Protein AF-A0AAW1J882-F1 (afdb_monomer)

Solvent-accessible surface area (backbone atoms only — not comparable to full-atom values): 16150 Å² total; per-residue (Å²): 136,62,84,84,49,51,72,59,55,59,70,69,48,82,72,59,65,70,58,54,51,52,49,53,54,51,39,51,52,48,42,58,49,87,68,60,81,93,43,44,69,58,26,52,52,34,43,53,52,51,46,42,48,52,69,75,38,92,62,12,68,62,56,42,67,32,62,69,54,53,51,51,52,53,57,42,47,52,53,47,51,51,53,52,51,56,49,52,56,56,68,70,39,97,61,91,59,93,69,55,69,67,58,55,51,55,51,48,41,52,50,36,53,50,48,40,52,49,51,54,54,24,53,58,46,74,50,43,58,61,56,46,53,53,47,69,69,47,47,66,61,51,52,50,58,62,67,74,49,86,54,60,83,80,42,44,65,45,53,50,39,50,48,56,36,47,27,61,45,43,32,34,44,26,74,53,78,34,86,66,59,67,70,57,52,50,49,50,51,70,54,48,53,60,50,50,43,64,44,47,68,62,59,65,69,71,58,87,51,67,69,62,47,50,53,52,50,52,50,50,53,49,33,37,54,14,50,35,40,41,49,64,69,47,60,70,69,59,45,51,53,53,48,54,52,53,71,70,43,96,67,85,71,49,70,76,53,62,67,39,50,52,54,47,52,51,53,53,53,51,50,50,53,56,52,57,67,68,70,70,83,81,91,84,131

Secondary structure (DSSP, 8-state):
--TTTHHHHGGGSPPPHHHHHHHHHHHHHHHTS---GGGHHHHHHHHHHHHHHHHTSTTHHHHHT-HHHHHHHHHHHHHHHHHHHHHHHHHHS----SS-HHHHHHHHHHHHHHHHHHHHHHHHTT-HHHHHHHHHHHHHHHHHHHHS---HHHHHHHHHHHHHHHHHHHHHHHTTSS---HHHHHHHHHHHHHHHHHHHHHHHTS---HHHHHHHHHHHHHHHHHHHHHHHTS-HHHHHHHHHHHHHSS-TTSS--HHHHHHHHHHHHHHHHHHHHHSTTSS--

Structure (mmCIF, N/CA/C/O backbone):
data_AF-A0AAW1J882-F1
#
_entry.id   AF-A0AAW1J882-F1
#
loop_
_atom_site.group_PDB
_atom_site.id
_atom_site.type_symbol
_atom_site.label_atom_id
_atom_site.label_alt_id
_atom_site.label_comp_id
_atom_site.label_asym_id
_atom_site.label_entity_id
_atom_site.label_seq_id
_atom_site.pdbx_PDB_ins_code
_atom_site.Cartn_x
_atom_site.Cartn_y
_atom_site.Cartn_z
_atom_site.occupancy
_atom_site.B_iso_or_equiv
_atom_site.auth_seq_id
_atom_site.auth_comp_id
_atom_site.auth_asym_id
_atom_site.auth_atom_id
_atom_site.pdbx_PDB_model_num
ATOM 1 N N . MET A 1 1 ? -9.636 -20.387 54.222 1.00 58.12 1 MET A N 1
ATOM 2 C CA . MET A 1 1 ? -9.549 -18.939 53.926 1.00 58.12 1 MET A CA 1
ATOM 3 C C . MET A 1 1 ? -10.952 -18.353 53.962 1.00 58.12 1 MET A C 1
ATOM 5 O O . MET A 1 1 ? -11.883 -19.066 53.613 1.00 58.12 1 MET A O 1
ATOM 9 N N . GLY A 1 2 ? -11.121 -17.135 54.484 1.00 71.50 2 GLY A N 1
ATOM 10 C CA . GLY A 1 2 ? -12.441 -16.539 54.731 1.00 71.50 2 GLY A CA 1
ATOM 11 C C . GLY A 1 2 ? -13.101 -15.925 53.482 1.00 71.50 2 GLY A C 1
ATOM 12 O O . GLY A 1 2 ? -12.419 -15.682 52.486 1.00 71.50 2 GLY A O 1
ATOM 13 N N . PRO A 1 3 ? -14.411 -15.621 53.540 1.00 68.88 3 PRO A N 1
ATOM 14 C CA . PRO A 1 3 ? -15.197 -15.094 52.415 1.00 68.88 3 PRO A CA 1
ATOM 15 C C . PRO A 1 3 ? -14.714 -13.736 51.873 1.00 68.88 3 PRO A C 1
ATOM 17 O O . PRO A 1 3 ? -15.044 -13.381 50.746 1.00 68.88 3 PRO A O 1
ATOM 20 N N . SER A 1 4 ? -13.882 -13.003 52.621 1.00 68.69 4 SER A N 1
ATOM 21 C CA . SER A 1 4 ? -13.242 -11.753 52.187 1.00 68.69 4 SER A CA 1
ATOM 22 C C . SER A 1 4 ? -12.136 -11.936 51.137 1.00 68.69 4 SER A C 1
ATOM 24 O O . SER A 1 4 ? -11.751 -10.967 50.491 1.00 68.69 4 SER A O 1
ATOM 26 N N . VAL A 1 5 ? -11.630 -13.161 50.942 1.00 69.31 5 VAL A N 1
ATOM 27 C CA . VAL A 1 5 ? -10.525 -13.467 50.010 1.00 69.31 5 VAL A CA 1
ATOM 28 C C . VAL A 1 5 ? -11.046 -13.972 48.653 1.00 69.31 5 VAL A C 1
ATOM 30 O O . VAL A 1 5 ? -10.364 -13.858 47.637 1.00 69.31 5 VAL A O 1
ATOM 33 N N . ASN A 1 6 ? -12.293 -14.449 48.594 1.00 67.12 6 ASN A N 1
ATOM 34 C CA . ASN A 1 6 ? -12.938 -14.935 47.365 1.00 67.12 6 ASN A CA 1
ATOM 35 C C . ASN A 1 6 ? -13.029 -13.900 46.220 1.00 67.12 6 ASN A C 1
ATOM 37 O O . ASN A 1 6 ? -12.825 -14.290 45.068 1.00 67.12 6 ASN A O 1
ATOM 41 N N . PRO A 1 7 ? -13.266 -12.594 46.464 1.00 71.06 7 PRO A N 1
ATOM 42 C CA . PRO A 1 7 ? -13.241 -11.578 45.406 1.00 71.06 7 PRO A CA 1
ATOM 43 C C . PRO A 1 7 ? -11.846 -11.365 44.804 1.00 71.06 7 PRO A C 1
ATOM 45 O O . PRO A 1 7 ? -11.718 -10.913 43.674 1.00 71.06 7 PRO A O 1
ATOM 48 N N . ILE A 1 8 ? -10.791 -11.668 45.564 1.00 72.44 8 ILE A N 1
ATOM 49 C CA . ILE A 1 8 ? -9.399 -11.533 45.121 1.00 72.44 8 ILE A CA 1
ATOM 50 C C . ILE A 1 8 ? -8.981 -12.800 44.366 1.00 72.44 8 ILE A C 1
ATOM 52 O O . ILE A 1 8 ? -8.388 -12.709 43.299 1.00 72.44 8 ILE A O 1
ATOM 56 N N . LEU A 1 9 ? -9.370 -13.979 44.861 1.00 66.88 9 LEU A N 1
ATOM 57 C CA . LEU A 1 9 ? -9.117 -15.261 44.191 1.00 66.88 9 LEU A CA 1
ATOM 58 C C . LEU A 1 9 ? -9.890 -15.404 42.873 1.00 66.88 9 LEU A C 1
ATOM 60 O O . LEU A 1 9 ? -9.374 -15.990 41.929 1.00 66.88 9 LEU A O 1
ATOM 64 N N . SER A 1 10 ? -11.090 -14.828 42.770 1.00 67.31 10 SER A N 1
ATOM 65 C CA . SER A 1 10 ? -11.846 -14.786 41.506 1.00 67.31 10 SER A CA 1
ATOM 66 C C . SER A 1 10 ? -11.195 -13.898 40.441 1.00 67.31 10 SER A C 1
ATOM 68 O O . SER A 1 10 ? -11.362 -14.174 39.260 1.00 67.31 10 SER A O 1
ATOM 70 N N . ARG A 1 11 ? -10.389 -12.895 40.825 1.00 68.88 11 ARG A N 1
ATOM 71 C CA . ARG A 1 11 ? -9.563 -12.109 39.882 1.00 68.88 11 ARG A CA 1
ATOM 72 C C . ARG A 1 11 ? -8.341 -12.871 39.370 1.00 68.88 11 ARG A C 1
ATOM 74 O O . ARG A 1 11 ? -7.754 -12.463 38.378 1.00 68.88 11 ARG A O 1
ATOM 81 N N . LEU A 1 12 ? -7.951 -13.940 40.064 1.00 66.81 12 LEU A N 1
ATOM 82 C CA . LEU A 1 12 ? -6.854 -14.827 39.678 1.00 66.81 12 LEU A CA 1
ATOM 83 C C . LEU A 1 12 ? -7.343 -16.036 38.871 1.00 66.81 12 LEU A C 1
ATOM 85 O O . LEU A 1 12 ? -6.520 -16.838 38.430 1.00 66.81 12 LEU A O 1
ATOM 89 N N . GLN A 1 13 ? -8.660 -16.201 38.687 1.00 67.44 13 GLN A N 1
ATOM 90 C CA . GLN A 1 13 ? -9.155 -17.224 37.777 1.00 67.44 13 GLN A CA 1
ATOM 91 C C . GLN A 1 13 ? -8.814 -16.840 36.334 1.00 67.44 13 GLN A C 1
ATOM 93 O O . GLN A 1 13 ? -8.949 -15.668 35.972 1.00 67.44 13 GLN A O 1
ATOM 98 N N . PRO A 1 14 ? -8.383 -17.810 35.508 1.00 67.00 14 PRO A N 1
ATOM 99 C CA . PRO A 1 14 ? -8.132 -17.554 34.103 1.00 67.00 14 PRO A CA 1
ATOM 100 C C . PRO A 1 14 ? -9.409 -17.009 33.465 1.00 67.00 14 PRO A C 1
ATOM 102 O O . PRO A 1 14 ? -10.488 -17.590 33.601 1.00 67.00 14 PRO A O 1
ATOM 105 N N . VAL A 1 15 ? -9.279 -15.851 32.819 1.00 74.69 15 VAL A N 1
ATOM 106 C CA . VAL A 1 15 ? -10.388 -15.203 32.122 1.00 74.69 15 VAL A CA 1
ATOM 107 C C . VAL A 1 15 ? -10.877 -16.143 31.024 1.00 74.69 15 VAL A C 1
ATOM 109 O O . VAL A 1 15 ? -10.076 -16.760 30.323 1.00 74.69 15 VAL A O 1
ATOM 112 N N . ASP A 1 16 ? -12.198 -16.257 30.889 1.00 83.69 16 ASP A N 1
ATOM 113 C CA . ASP A 1 16 ? -12.833 -17.067 29.852 1.00 83.69 16 ASP A CA 1
ATOM 114 C C . ASP A 1 16 ? -12.262 -16.721 28.456 1.00 83.69 16 ASP A C 1
ATOM 116 O O . ASP A 1 16 ? -12.405 -15.572 28.012 1.00 83.69 16 ASP A O 1
ATOM 120 N N . PRO A 1 17 ? -11.652 -17.684 27.736 1.00 81.94 17 PRO A N 1
ATOM 121 C CA . PRO A 1 17 ? -11.021 -17.429 26.441 1.00 81.94 17 PRO A CA 1
ATOM 122 C C . PRO A 1 17 ? -11.975 -16.833 25.401 1.00 81.94 17 PRO A C 1
ATOM 124 O O . PRO A 1 17 ? -11.572 -16.000 24.588 1.00 81.94 17 PRO A O 1
ATOM 127 N N . ALA A 1 18 ? -13.261 -17.204 25.434 1.00 85.62 18 ALA A N 1
ATOM 128 C CA . ALA A 1 18 ? -14.254 -16.649 24.515 1.00 85.62 18 ALA A CA 1
ATOM 129 C C . ALA A 1 18 ? -14.511 -15.156 24.780 1.00 85.62 18 ALA A C 1
ATOM 131 O O . ALA A 1 18 ? -14.708 -14.371 23.848 1.00 85.62 18 ALA A O 1
ATOM 132 N N . THR A 1 19 ? -14.476 -14.749 26.047 1.00 86.50 19 THR A N 1
ATOM 133 C CA . THR A 1 19 ? -14.581 -13.348 26.453 1.00 86.50 19 THR A CA 1
ATOM 134 C C . THR A 1 19 ? -13.359 -12.543 26.020 1.00 86.50 19 THR A C 1
ATOM 136 O O . THR A 1 19 ? -13.544 -11.466 25.452 1.00 86.50 19 THR A O 1
ATOM 139 N N . ILE A 1 20 ? -12.142 -13.072 26.194 1.00 86.44 20 ILE A N 1
ATOM 140 C CA . ILE A 1 20 ? -10.906 -12.434 25.701 1.00 86.44 20 ILE A CA 1
ATOM 141 C C . ILE A 1 20 ? -10.991 -12.221 24.187 1.00 86.44 20 ILE A C 1
ATOM 143 O O . ILE A 1 20 ? -10.793 -11.110 23.698 1.00 86.44 20 ILE A O 1
ATOM 147 N N . PHE A 1 21 ? -11.376 -13.261 23.444 1.00 87.81 21 PHE A N 1
ATOM 148 C CA . PHE A 1 21 ? -11.484 -13.185 21.990 1.00 87.81 21 PHE A CA 1
ATOM 149 C C . PHE A 1 21 ? -12.515 -12.141 21.531 1.00 87.81 21 PHE A C 1
ATOM 151 O O . PHE A 1 21 ? -12.271 -11.373 20.604 1.00 87.81 21 PHE A O 1
ATOM 158 N N . ARG A 1 22 ? -13.663 -12.041 22.212 1.00 90.19 22 ARG A N 1
ATOM 159 C CA . ARG A 1 22 ? -14.677 -11.014 21.918 1.00 90.19 22 ARG A CA 1
ATOM 160 C C . ARG A 1 22 ? -14.178 -9.593 22.192 1.00 90.19 22 ARG A C 1
ATOM 162 O O . ARG A 1 22 ? -14.532 -8.681 21.444 1.00 90.19 22 ARG A O 1
ATOM 169 N N . ILE A 1 23 ? -13.388 -9.395 23.247 1.00 91.31 23 ILE A N 1
ATOM 170 C CA . ILE A 1 23 ? -12.746 -8.104 23.535 1.00 91.31 23 ILE A CA 1
ATOM 171 C C . ILE A 1 23 ? -11.767 -7.754 22.413 1.00 91.31 23 ILE A C 1
ATOM 173 O O . ILE A 1 23 ? -11.843 -6.650 21.882 1.00 91.31 23 ILE A O 1
ATOM 177 N N . PHE A 1 24 ? -10.935 -8.707 21.987 1.00 91.81 24 PHE A N 1
ATOM 178 C CA . PHE A 1 24 ? -9.999 -8.523 20.877 1.00 91.81 24 PHE A CA 1
ATOM 179 C C . PHE A 1 24 ? -10.703 -8.101 19.576 1.00 91.81 24 PHE A C 1
ATOM 181 O O . PHE A 1 24 ? -10.348 -7.085 18.983 1.00 91.81 24 PHE A O 1
ATOM 188 N N . LEU A 1 25 ? -11.773 -8.800 19.171 1.00 93.12 25 LEU A N 1
ATOM 189 C CA . LEU A 1 25 ? -12.559 -8.407 17.990 1.00 93.12 25 LEU A CA 1
ATOM 190 C C . LEU A 1 25 ? -13.202 -7.019 18.144 1.00 93.12 25 LEU A C 1
ATOM 192 O O . LEU A 1 25 ? -13.332 -6.274 17.176 1.00 93.12 25 LEU A O 1
ATOM 196 N N . SER A 1 26 ? -13.604 -6.651 19.361 1.00 93.50 26 SER A N 1
ATOM 197 C CA . SER A 1 26 ? -14.182 -5.328 19.624 1.00 93.50 26 SER A CA 1
ATOM 198 C C . SER A 1 26 ? -13.129 -4.222 19.520 1.00 93.50 26 SER A C 1
ATOM 200 O O . SER A 1 26 ? -13.424 -3.155 18.986 1.00 93.50 26 SER A O 1
ATOM 202 N N . ALA A 1 27 ? -11.901 -4.488 19.976 1.00 94.62 27 ALA A N 1
ATOM 203 C CA . ALA A 1 27 ? -10.765 -3.592 19.792 1.00 94.62 27 ALA A CA 1
ATOM 204 C C . ALA A 1 27 ? -10.432 -3.421 18.303 1.00 94.62 27 ALA A C 1
ATOM 206 O O . ALA A 1 27 ? -10.260 -2.287 17.866 1.00 94.62 27 ALA A O 1
ATOM 207 N N . LEU A 1 28 ? -10.437 -4.504 17.511 1.00 94.00 28 LEU A N 1
ATOM 208 C CA . LEU A 1 28 ? -10.235 -4.442 16.054 1.00 94.00 28 LEU A CA 1
ATOM 209 C C . LEU A 1 28 ? -11.258 -3.531 15.373 1.00 94.00 28 LEU A C 1
ATOM 211 O O . LEU A 1 28 ? -10.891 -2.630 14.620 1.00 94.00 28 LEU A O 1
ATOM 215 N N . ARG A 1 29 ? -12.544 -3.715 15.689 1.00 94.44 29 ARG A N 1
ATOM 216 C CA . ARG A 1 29 ? -13.618 -2.863 15.160 1.00 94.44 29 ARG A CA 1
ATOM 217 C C . ARG A 1 29 ? -13.415 -1.400 15.527 1.00 94.44 29 ARG A C 1
ATOM 219 O O . ARG A 1 29 ? -13.608 -0.537 14.680 1.00 94.44 29 ARG A O 1
ATOM 226 N N . LEU A 1 30 ? -13.025 -1.113 16.770 1.00 94.31 30 LEU A N 1
ATOM 227 C CA . LEU A 1 30 ? -12.764 0.257 17.205 1.00 94.31 30 LEU A CA 1
ATOM 228 C C . LEU A 1 30 ? -11.566 0.861 16.458 1.00 94.31 30 LEU A C 1
ATOM 230 O O . LEU A 1 30 ? -11.694 1.953 15.905 1.00 94.31 30 LEU A O 1
ATOM 234 N N . ALA A 1 31 ? -10.450 0.135 16.395 1.00 94.81 31 ALA A N 1
ATOM 235 C CA . ALA A 1 31 ? -9.210 0.537 15.734 1.00 94.81 31 ALA A CA 1
ATOM 236 C C . ALA A 1 31 ? -9.390 0.838 14.237 1.00 94.81 31 ALA A C 1
ATOM 238 O O . ALA A 1 31 ? -8.697 1.692 13.693 1.00 94.81 31 ALA A O 1
ATOM 239 N N . MET A 1 32 ? -10.347 0.179 13.580 1.00 91.88 32 MET A N 1
ATOM 240 C CA . MET A 1 32 ? -10.656 0.365 12.156 1.00 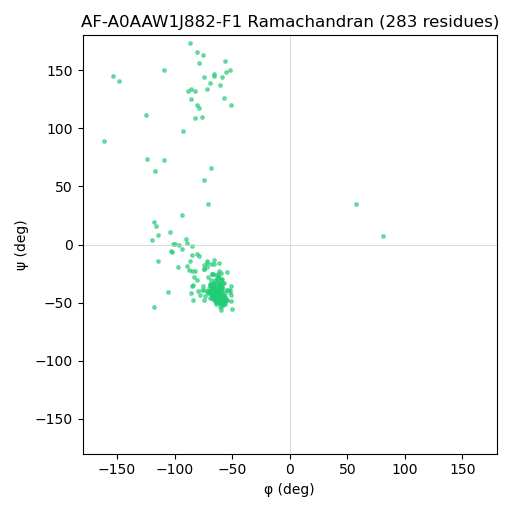91.88 32 MET A CA 1
ATOM 241 C C . MET A 1 32 ? -11.884 1.247 11.898 1.00 91.88 32 MET A C 1
ATOM 243 O O . MET A 1 32 ? -12.273 1.452 10.749 1.00 91.88 32 MET A O 1
ATOM 247 N N . SER A 1 33 ? -12.522 1.759 12.952 1.00 90.44 33 SER A N 1
ATOM 248 C CA . SER A 1 33 ? -13.678 2.648 12.831 1.00 90.44 33 SER A CA 1
ATOM 249 C C . SER A 1 33 ? -13.268 4.116 12.669 1.00 90.44 33 SER A C 1
ATOM 251 O O . SER A 1 33 ? -12.105 4.495 12.823 1.00 90.44 33 SER A O 1
ATOM 253 N N . SER A 1 34 ? -14.252 4.979 12.414 1.00 87.44 34 SER A N 1
ATOM 254 C CA . SER A 1 34 ? -14.105 6.440 12.443 1.00 87.44 34 SER A CA 1
ATOM 255 C C . SER A 1 34 ? -14.849 7.008 13.662 1.00 87.44 34 SER A C 1
ATOM 257 O O . SER A 1 34 ? -15.946 7.552 13.510 1.00 87.44 34 SER A O 1
ATOM 259 N N . PRO A 1 35 ? -14.329 6.828 14.892 1.00 87.94 35 PRO A N 1
ATOM 260 C CA . PRO A 1 35 ? -15.047 7.209 16.095 1.00 87.94 35 PRO A CA 1
ATOM 261 C C . PRO A 1 35 ? -15.040 8.738 16.302 1.00 87.94 35 PRO A C 1
ATOM 263 O O . PRO A 1 35 ? -14.220 9.452 15.713 1.00 87.94 35 PRO A O 1
ATOM 266 N N . PRO A 1 36 ? -15.932 9.270 17.161 1.00 86.19 36 PRO A N 1
ATOM 267 C CA . PRO A 1 36 ? -15.943 10.685 17.522 1.00 86.19 36 PRO A CA 1
ATOM 268 C C . PRO A 1 36 ? -14.594 11.165 18.085 1.00 86.19 36 PRO A C 1
ATOM 270 O O . PRO A 1 36 ? -13.847 10.359 18.646 1.00 86.19 36 PRO A O 1
ATOM 273 N N . PRO A 1 37 ? -14.300 12.481 18.039 1.00 85.25 37 PRO A N 1
ATOM 274 C CA . PRO A 1 37 ? -13.038 13.038 18.530 1.00 85.25 37 PRO A CA 1
ATOM 275 C C . PRO A 1 37 ? -12.659 12.614 19.955 1.00 85.25 37 PRO A C 1
ATOM 277 O O . PRO A 1 37 ? -11.491 12.363 20.222 1.00 85.25 37 PRO A O 1
ATOM 280 N N . SER A 1 38 ? -13.647 12.455 20.842 1.00 89.88 38 SER A N 1
ATOM 281 C CA . SER A 1 38 ? -13.450 12.038 22.237 1.00 89.88 38 SER A CA 1
ATOM 282 C C . SER A 1 38 ? -12.919 10.612 22.413 1.00 89.88 38 SER A C 1
ATOM 284 O O . SER A 1 38 ? -12.539 10.246 23.518 1.00 89.88 38 SER A O 1
ATOM 286 N N . LEU A 1 39 ? -12.944 9.789 21.362 1.00 91.38 39 LEU A N 1
ATOM 287 C CA . LEU A 1 39 ? -12.487 8.398 21.377 1.00 91.38 39 LEU A CA 1
ATOM 288 C C . LEU A 1 39 ? -11.259 8.173 20.481 1.00 91.38 39 LEU A C 1
ATOM 290 O O . LEU A 1 39 ? -10.867 7.025 20.283 1.00 91.38 39 LEU A O 1
ATOM 294 N N . ARG A 1 40 ? -10.647 9.233 19.934 1.00 89.56 40 ARG A N 1
ATOM 295 C CA . ARG A 1 40 ? -9.459 9.103 19.073 1.00 89.56 40 ARG A CA 1
ATOM 296 C C . ARG A 1 40 ? -8.282 8.491 19.819 1.00 89.56 40 ARG A C 1
ATOM 298 O O . ARG A 1 40 ? -7.711 7.537 19.317 1.00 89.56 40 ARG A O 1
ATOM 305 N N . ASP A 1 41 ? -8.006 8.949 21.036 1.00 93.00 41 ASP A N 1
ATOM 306 C CA . ASP A 1 41 ? -6.904 8.407 21.842 1.00 93.00 41 ASP A CA 1
ATOM 307 C C . ASP A 1 41 ? -7.103 6.914 22.129 1.00 93.00 41 ASP A C 1
ATOM 309 O O . ASP A 1 41 ? -6.164 6.124 22.077 1.00 93.00 41 ASP A O 1
ATOM 313 N N . LEU A 1 42 ? -8.357 6.502 22.355 1.00 94.06 42 LEU A N 1
ATOM 314 C CA . LEU A 1 42 ? -8.700 5.096 22.549 1.00 94.06 42 LEU A CA 1
ATOM 315 C C . LEU A 1 42 ? -8.509 4.279 21.264 1.00 94.06 42 LEU A C 1
ATOM 317 O O . LEU A 1 42 ? -8.052 3.142 21.334 1.00 94.06 42 LEU A O 1
ATOM 321 N N . LYS A 1 43 ? -8.841 4.844 20.096 1.00 94.81 43 LYS A N 1
ATOM 322 C CA . LYS A 1 43 ? -8.578 4.217 18.794 1.00 94.81 43 LYS A CA 1
ATOM 323 C C . LYS A 1 43 ? -7.081 4.040 18.568 1.00 94.81 43 LYS A C 1
ATOM 325 O O . LYS A 1 43 ? -6.676 2.938 18.220 1.00 94.81 43 LYS A O 1
ATOM 330 N N . THR A 1 44 ? -6.286 5.086 18.784 1.00 93.88 44 THR A N 1
ATOM 331 C CA . THR A 1 44 ? -4.828 5.039 18.620 1.00 93.88 44 THR A CA 1
ATOM 332 C C . THR A 1 44 ? -4.216 3.999 19.554 1.00 93.88 44 THR A C 1
ATOM 334 O O . THR A 1 44 ? -3.499 3.118 19.098 1.00 93.88 44 THR A O 1
ATOM 337 N N . SER A 1 45 ? -4.604 3.998 20.833 1.00 95.12 45 SER A N 1
ATOM 338 C CA . SER A 1 45 ? -4.143 2.985 21.790 1.00 95.12 45 SER A CA 1
ATOM 339 C C . SER A 1 45 ? -4.565 1.565 21.390 1.00 95.12 45 SER A C 1
ATOM 341 O O . SER A 1 45 ? -3.788 0.623 21.533 1.00 95.12 45 SER A O 1
ATOM 343 N N . ALA A 1 46 ? -5.774 1.391 20.841 1.00 95.50 46 ALA A N 1
ATOM 344 C CA . ALA A 1 46 ? -6.201 0.103 20.306 1.00 95.50 46 ALA A CA 1
ATOM 345 C C . ALA A 1 46 ? -5.368 -0.314 19.082 1.00 95.50 46 ALA A C 1
ATOM 347 O O . ALA A 1 46 ? -4.991 -1.478 18.992 1.00 95.50 46 ALA A O 1
ATOM 348 N N . GLN A 1 47 ? -5.063 0.611 18.166 1.00 96.25 47 GLN A N 1
ATOM 349 C CA . GLN A 1 47 ? -4.216 0.365 16.995 1.00 96.25 47 GLN A CA 1
ATOM 350 C C . GLN A 1 47 ? -2.802 -0.071 17.400 1.00 96.25 47 GLN A C 1
ATOM 352 O O . GLN A 1 47 ? -2.324 -1.081 16.889 1.00 96.25 47 GLN A O 1
ATOM 357 N N . GLU A 1 48 ? -2.177 0.631 18.346 1.00 94.88 48 GLU A N 1
ATOM 358 C CA . GLU A 1 48 ? -0.846 0.307 18.880 1.00 94.88 48 GLU A CA 1
ATOM 359 C C . GLU A 1 48 ? -0.832 -1.062 19.571 1.00 94.88 48 GLU A C 1
ATOM 361 O O . GLU A 1 48 ? 0.034 -1.896 19.306 1.00 94.88 48 GLU A O 1
ATOM 366 N N . GLN A 1 49 ? -1.826 -1.334 20.424 1.00 94.38 49 GLN A N 1
ATOM 367 C CA . GLN A 1 49 ? -1.901 -2.602 21.146 1.00 94.38 49 GLN A CA 1
ATOM 368 C C . GLN A 1 49 ? -2.136 -3.786 20.202 1.00 94.38 49 GLN A C 1
ATOM 370 O O . GLN A 1 49 ? -1.549 -4.851 20.382 1.00 94.38 49 GLN A O 1
ATOM 375 N N . LEU A 1 50 ? -3.008 -3.621 19.206 1.00 94.56 50 LEU A N 1
ATOM 376 C CA . LEU A 1 50 ? -3.277 -4.654 18.208 1.00 94.56 50 LEU A CA 1
ATOM 377 C C . LEU A 1 50 ? -2.087 -4.877 17.282 1.00 94.56 50 LEU A C 1
ATOM 379 O O . LEU A 1 50 ? -1.861 -6.015 16.882 1.00 94.56 50 LEU A O 1
ATOM 383 N N . GLU A 1 51 ? -1.344 -3.818 16.951 1.00 93.25 51 GLU A N 1
ATOM 384 C CA . GLU A 1 51 ? -0.093 -3.943 16.212 1.00 93.25 51 GLU A CA 1
ATOM 385 C C . GLU A 1 51 ? 0.880 -4.814 17.000 1.00 93.25 51 GLU A C 1
ATOM 387 O O . GLU A 1 51 ? 1.214 -5.887 16.511 1.00 93.25 51 GLU A O 1
ATOM 392 N N . TYR A 1 52 ? 1.185 -4.461 18.254 1.00 92.44 52 TYR A N 1
ATOM 393 C CA . TYR A 1 52 ? 2.051 -5.263 19.125 1.00 92.44 52 TYR A CA 1
ATOM 394 C C . TYR A 1 52 ? 1.622 -6.739 19.194 1.00 92.44 52 TYR A C 1
ATOM 396 O O . TYR A 1 52 ? 2.432 -7.638 18.972 1.00 92.44 52 TYR A O 1
ATOM 404 N N . MET A 1 53 ? 0.330 -7.000 19.428 1.00 91.19 53 MET A N 1
ATOM 405 C CA . MET A 1 53 ? -0.213 -8.364 19.514 1.00 91.19 53 MET A CA 1
ATOM 406 C C . MET A 1 53 ? -0.073 -9.172 18.215 1.00 91.19 53 MET A C 1
ATOM 408 O O . MET A 1 53 ? -0.091 -10.399 18.249 1.00 91.19 53 MET A O 1
ATOM 412 N N . LEU A 1 54 ? 0.012 -8.508 17.062 1.00 88.75 54 LEU A N 1
ATOM 413 C CA . LEU A 1 54 ? 0.114 -9.145 15.748 1.00 88.75 54 LEU A CA 1
ATOM 414 C C . LEU A 1 54 ? 1.538 -9.107 15.173 1.00 88.75 54 LEU A C 1
ATOM 416 O O . LEU A 1 54 ? 1.777 -9.708 14.120 1.00 88.75 54 LEU A O 1
ATOM 420 N N . THR A 1 55 ? 2.475 -8.422 15.834 1.00 85.69 55 THR A N 1
ATOM 421 C CA . THR A 1 55 ? 3.868 -8.286 15.390 1.00 85.69 55 THR A CA 1
ATOM 422 C C . THR A 1 55 ? 4.876 -8.883 16.355 1.00 85.69 55 THR A C 1
ATOM 424 O O . THR A 1 55 ? 5.694 -9.691 15.916 1.00 85.69 55 THR A O 1
ATOM 427 N N . ASP A 1 56 ? 4.828 -8.480 17.621 1.00 86.00 56 ASP A N 1
ATOM 428 C CA . ASP A 1 56 ? 5.923 -8.656 18.581 1.00 86.00 56 ASP A CA 1
ATOM 429 C C . ASP A 1 56 ? 5.570 -9.601 19.735 1.00 86.00 56 ASP A C 1
ATOM 431 O O . ASP A 1 56 ? 6.461 -10.039 20.460 1.00 86.00 56 ASP A O 1
ATOM 435 N N . ASP A 1 57 ? 4.286 -9.907 19.916 1.00 89.81 57 ASP A N 1
ATOM 436 C CA . ASP A 1 57 ? 3.810 -10.849 20.926 1.00 89.81 57 ASP A CA 1
ATOM 437 C C . ASP A 1 57 ? 4.107 -12.311 20.540 1.00 89.81 57 ASP A C 1
ATOM 439 O O . ASP A 1 57 ? 4.020 -12.697 19.370 1.00 89.81 57 ASP A O 1
ATOM 443 N N . ASP A 1 58 ? 4.423 -13.144 21.536 1.00 85.38 58 ASP A N 1
ATOM 444 C CA . ASP A 1 58 ? 4.770 -14.558 21.335 1.00 85.38 58 ASP A CA 1
ATOM 445 C C . ASP A 1 58 ? 3.616 -15.363 20.699 1.00 85.38 58 ASP A C 1
ATOM 447 O O . ASP A 1 58 ? 3.857 -16.324 19.960 1.00 85.38 58 ASP A O 1
ATOM 451 N N . ASP A 1 59 ? 2.362 -14.952 20.929 1.00 85.75 59 ASP A N 1
ATOM 452 C CA . ASP A 1 59 ? 1.169 -15.596 20.377 1.00 85.75 59 ASP A CA 1
ATOM 453 C C . ASP A 1 59 ? 0.757 -15.037 18.996 1.00 85.75 59 ASP A C 1
ATOM 455 O O . ASP A 1 59 ? -0.223 -15.510 18.401 1.00 85.75 59 ASP A O 1
ATOM 459 N N . ALA A 1 60 ? 1.502 -14.081 18.422 1.00 85.31 60 ALA A N 1
ATOM 460 C CA . ALA A 1 60 ? 1.192 -13.475 17.122 1.00 85.31 60 ALA A CA 1
ATOM 461 C C . ALA A 1 60 ? 0.951 -14.500 15.987 1.00 85.31 60 ALA A C 1
ATOM 463 O O . ALA A 1 60 ? -0.022 -14.332 15.240 1.00 85.31 60 ALA A O 1
ATOM 464 N N . PRO A 1 61 ? 1.720 -15.608 15.853 1.00 86.44 61 PRO A N 1
ATOM 465 C CA . PRO A 1 61 ? 1.454 -16.624 14.831 1.00 86.44 61 PRO A CA 1
ATOM 466 C C . PRO A 1 61 ? 0.080 -17.297 14.971 1.00 86.44 61 PRO A C 1
ATOM 468 O O . PRO A 1 61 ? -0.540 -17.659 13.969 1.00 86.44 61 PRO A O 1
ATOM 471 N N . LEU A 1 62 ? -0.425 -17.449 16.201 1.00 86.81 62 LEU A N 1
ATOM 472 C CA . LEU A 1 62 ? -1.736 -18.050 16.464 1.00 86.81 62 LEU A CA 1
ATOM 473 C C . LEU A 1 62 ? -2.864 -17.120 16.010 1.00 86.81 62 LEU A C 1
ATOM 475 O O . LEU A 1 62 ? -3.840 -17.568 15.402 1.00 86.81 62 LEU A O 1
ATOM 479 N N . LEU A 1 63 ? -2.716 -15.819 16.269 1.00 85.19 63 LEU A N 1
ATOM 480 C CA . LEU A 1 63 ? -3.662 -14.801 15.817 1.00 85.19 63 LEU A CA 1
ATOM 481 C C . LEU A 1 63 ? -3.627 -14.647 14.293 1.00 85.19 63 LEU A C 1
ATOM 483 O O . LEU A 1 63 ? -4.685 -14.589 13.661 1.00 85.19 63 LEU A O 1
ATOM 487 N N . ALA A 1 64 ? -2.434 -14.668 13.695 1.00 86.62 64 ALA A N 1
ATOM 488 C CA . ALA A 1 64 ? -2.249 -14.596 12.251 1.00 86.62 64 ALA A CA 1
ATOM 489 C C . ALA A 1 64 ? -2.844 -15.800 11.509 1.00 86.62 64 ALA A C 1
ATOM 491 O O . ALA A 1 64 ? -3.348 -15.644 10.400 1.00 86.62 64 ALA A O 1
ATOM 492 N N . ALA A 1 65 ? -2.857 -16.987 12.118 1.00 88.94 65 ALA A N 1
ATOM 493 C CA . ALA A 1 65 ? -3.487 -18.178 11.549 1.00 88.94 65 ALA A CA 1
ATOM 494 C C . ALA A 1 65 ? -5.017 -18.233 11.753 1.00 88.94 65 ALA A C 1
ATOM 496 O O . ALA A 1 65 ? -5.683 -19.105 11.195 1.00 88.94 65 ALA A O 1
ATOM 497 N N . CYS A 1 66 ? -5.605 -17.327 12.542 1.00 92.06 66 CYS A N 1
ATOM 498 C CA . CYS A 1 66 ? -7.017 -17.396 12.909 1.00 92.06 66 CYS A CA 1
ATOM 499 C C . CYS A 1 66 ? -7.939 -16.809 11.825 1.00 92.06 66 CYS A C 1
ATOM 501 O O . CYS A 1 66 ? -8.072 -15.592 11.682 1.00 92.06 66 CYS A O 1
ATOM 503 N N . ASP A 1 67 ? -8.682 -17.671 11.124 1.00 94.19 67 ASP A N 1
ATOM 504 C CA . ASP A 1 67 ? -9.620 -17.256 10.069 1.00 94.19 67 ASP A CA 1
ATOM 505 C C . ASP A 1 67 ? -10.692 -16.272 10.548 1.00 94.19 67 ASP A C 1
ATOM 507 O O . ASP A 1 67 ? -11.099 -15.386 9.801 1.00 94.19 67 ASP A O 1
ATOM 511 N N . LYS A 1 68 ? -11.139 -16.379 11.806 1.00 93.81 68 LYS A N 1
ATOM 512 C CA . LYS A 1 68 ? -12.117 -15.438 12.373 1.00 93.81 68 LYS A CA 1
ATOM 513 C C . LYS A 1 68 ? -11.554 -14.021 12.466 1.00 93.81 68 LYS A C 1
ATOM 515 O O . LYS A 1 68 ? -12.278 -13.072 12.190 1.00 93.81 68 LYS A O 1
ATOM 520 N N . VAL A 1 69 ? -10.273 -13.884 12.817 1.00 93.75 69 VAL A N 1
ATOM 521 C CA . VAL A 1 69 ? -9.587 -12.585 12.855 1.00 93.75 69 VAL A CA 1
ATOM 522 C C . VAL A 1 69 ? -9.436 -12.038 11.438 1.00 93.75 69 VAL A C 1
ATOM 524 O O . VAL A 1 69 ? -9.792 -10.890 11.188 1.00 93.75 69 VAL A O 1
ATOM 527 N N . LYS A 1 70 ? -9.005 -12.876 10.483 1.00 95.69 70 LYS A N 1
ATOM 528 C CA . LYS A 1 70 ? -8.902 -12.483 9.067 1.00 95.69 70 LYS A CA 1
ATOM 529 C C . LYS A 1 70 ? -10.244 -12.015 8.499 1.00 95.69 70 LYS A C 1
ATOM 531 O O . LYS A 1 70 ? -10.293 -11.004 7.803 1.00 95.69 70 LYS A O 1
ATOM 536 N N . LEU A 1 71 ? -11.328 -12.738 8.788 1.00 95.75 71 LEU A N 1
ATOM 537 C CA . LEU A 1 71 ? -12.681 -12.382 8.354 1.00 95.75 71 LEU A CA 1
ATOM 538 C C . LEU A 1 71 ? -13.128 -11.043 8.941 1.00 95.75 71 LEU A C 1
ATOM 540 O O . LEU A 1 71 ? -13.580 -10.185 8.187 1.00 95.75 71 LEU A O 1
ATOM 544 N N . GLU A 1 72 ? -12.935 -10.839 10.244 1.00 95.44 72 GLU A N 1
ATOM 545 C CA . GLU A 1 72 ? -13.289 -9.583 10.911 1.00 95.44 72 GLU A CA 1
ATOM 546 C C . GLU A 1 72 ? -12.530 -8.388 10.312 1.00 95.44 72 GLU A C 1
ATOM 548 O O . GLU A 1 72 ? -13.134 -7.365 9.985 1.00 95.44 72 GLU A O 1
ATOM 553 N N . VAL A 1 73 ? -11.216 -8.529 10.091 1.00 95.50 73 VAL A N 1
ATOM 554 C CA . VAL A 1 73 ? -10.407 -7.473 9.465 1.00 95.50 73 VAL A CA 1
ATOM 555 C C . VAL A 1 73 ? -10.886 -7.197 8.044 1.00 95.50 73 VAL A C 1
ATOM 557 O O . VAL A 1 73 ? -11.025 -6.038 7.668 1.00 95.50 73 VAL A O 1
ATOM 560 N N . ARG A 1 74 ? -11.222 -8.221 7.250 1.00 96.19 74 ARG A N 1
ATOM 561 C CA . ARG A 1 74 ? -11.785 -8.013 5.905 1.00 96.19 74 ARG A CA 1
ATOM 562 C C . ARG A 1 74 ? -13.106 -7.249 5.933 1.00 96.19 74 ARG A C 1
ATOM 564 O O . ARG A 1 74 ? -13.326 -6.396 5.075 1.00 96.19 74 ARG A O 1
ATOM 571 N N . GLU A 1 75 ? -13.993 -7.545 6.877 1.00 95.44 75 GLU A N 1
ATOM 572 C CA . GLU A 1 75 ? -15.275 -6.843 7.017 1.00 95.44 75 GLU A CA 1
ATOM 573 C C . GLU A 1 75 ? -15.084 -5.373 7.407 1.00 95.44 75 GLU A C 1
ATOM 575 O O . GLU A 1 75 ? -15.663 -4.483 6.774 1.00 95.44 75 GLU A O 1
ATOM 580 N N . CYS A 1 76 ? -14.207 -5.101 8.373 1.00 95.00 76 CYS A N 1
ATOM 581 C CA . CYS A 1 76 ? -13.866 -3.738 8.772 1.00 95.00 76 CYS A CA 1
ATOM 582 C C . CYS A 1 76 ? -13.206 -2.961 7.619 1.00 95.00 76 CYS A C 1
ATOM 584 O O . CYS A 1 76 ? -13.598 -1.833 7.316 1.00 95.00 76 CYS A O 1
ATOM 586 N N . THR A 1 77 ? -12.276 -3.594 6.901 1.00 95.69 77 THR A N 1
ATOM 587 C CA . THR A 1 77 ? -11.577 -3.016 5.746 1.00 95.69 77 THR A CA 1
ATOM 588 C C . THR A 1 77 ? -12.538 -2.637 4.616 1.00 95.69 77 THR A C 1
ATOM 590 O O . THR A 1 77 ? -12.399 -1.566 4.033 1.00 95.69 77 THR A O 1
ATOM 593 N N . LYS A 1 78 ? -13.568 -3.446 4.329 1.00 95.62 78 LYS A N 1
ATOM 594 C CA . LYS A 1 78 ? -14.597 -3.092 3.327 1.00 95.62 78 LYS A CA 1
ATOM 595 C C . LYS A 1 78 ? -15.327 -1.795 3.675 1.00 95.62 78 LYS A C 1
ATOM 597 O O . LYS A 1 78 ? -15.621 -0.999 2.785 1.00 95.62 78 LYS A O 1
ATOM 602 N N . THR A 1 79 ? -15.609 -1.582 4.958 1.00 94.62 79 THR A N 1
ATOM 603 C CA . THR A 1 79 ? -16.254 -0.351 5.431 1.00 94.62 79 THR A CA 1
ATOM 604 C C . THR A 1 79 ? -15.327 0.849 5.235 1.00 94.62 79 THR A C 1
ATOM 606 O O . THR A 1 79 ? -15.751 1.862 4.682 1.00 94.62 79 THR A O 1
ATOM 609 N N . LEU A 1 80 ? -14.046 0.706 5.596 1.00 95.12 80 LEU A N 1
ATOM 610 C CA . LEU A 1 80 ? -13.021 1.727 5.359 1.00 95.12 80 LEU A CA 1
ATOM 611 C C . LEU A 1 80 ? -12.903 2.078 3.865 1.00 95.12 80 LEU A C 1
ATOM 613 O O . LEU A 1 80 ? -12.916 3.252 3.504 1.00 95.12 80 LEU A O 1
ATOM 617 N N . PHE A 1 81 ? -12.873 1.073 2.986 1.00 96.56 81 PHE A N 1
ATOM 618 C CA . PHE A 1 81 ? -12.818 1.267 1.533 1.00 96.56 81 PHE A CA 1
ATOM 619 C C . PHE A 1 81 ? -14.024 2.036 1.001 1.00 96.56 81 PHE A C 1
ATOM 621 O O . PHE A 1 81 ? -13.864 2.983 0.232 1.00 96.56 81 PHE A O 1
ATOM 628 N N . SER A 1 82 ? -15.231 1.666 1.435 1.00 95.62 82 SER A N 1
ATOM 629 C CA . SER A 1 82 ? -16.455 2.361 1.036 1.00 95.62 82 SER A CA 1
ATOM 630 C C . SER A 1 82 ? -16.438 3.829 1.468 1.00 95.62 82 SER A C 1
ATOM 632 O O . SER A 1 82 ? -16.820 4.704 0.689 1.00 95.62 82 SER A O 1
ATOM 634 N N . ASN A 1 83 ? -15.978 4.109 2.690 1.00 93.06 83 ASN A N 1
ATOM 635 C CA . ASN A 1 83 ? -15.870 5.472 3.209 1.00 93.06 83 ASN A CA 1
ATOM 636 C C . ASN A 1 83 ? -14.853 6.293 2.410 1.00 93.06 83 ASN A C 1
ATOM 638 O O . ASN A 1 83 ? -15.145 7.424 2.021 1.00 93.06 83 ASN A O 1
ATOM 642 N N . PHE A 1 84 ? -13.695 5.705 2.106 1.00 95.25 84 PHE A N 1
ATOM 643 C CA . PHE A 1 84 ? -12.656 6.338 1.299 1.00 95.25 84 PHE A CA 1
ATOM 644 C C . PHE A 1 84 ? -13.146 6.670 -0.117 1.00 95.25 84 PHE A C 1
ATOM 646 O O . PHE A 1 84 ? -12.994 7.806 -0.566 1.00 95.25 84 PHE A O 1
ATOM 653 N N . CYS A 1 85 ? -13.799 5.723 -0.804 1.00 94.62 85 CYS A N 1
ATOM 654 C CA . CYS A 1 85 ? -14.381 5.958 -2.129 1.00 94.62 85 CYS A CA 1
ATOM 655 C C . CYS A 1 85 ? -15.421 7.081 -2.104 1.00 94.62 85 CYS A C 1
ATOM 657 O O . CYS A 1 85 ? -15.337 8.013 -2.902 1.00 94.62 85 CYS A O 1
ATOM 659 N N . SER A 1 86 ? -16.364 7.035 -1.156 1.00 92.81 86 SER A N 1
ATOM 660 C CA . SER A 1 86 ? -17.385 8.078 -1.017 1.00 92.81 86 SER A CA 1
ATOM 661 C C . SER A 1 86 ? -16.764 9.455 -0.775 1.00 92.81 86 SER A C 1
ATOM 663 O O . SER A 1 86 ? -17.280 10.458 -1.273 1.00 92.81 86 SER A O 1
ATOM 665 N N . LEU A 1 87 ? -15.669 9.519 -0.014 1.00 92.25 87 LEU A N 1
ATOM 666 C CA . LEU A 1 87 ? -14.967 10.764 0.258 1.00 92.25 87 LEU A CA 1
ATOM 667 C C . LEU A 1 87 ? -14.267 11.300 -0.996 1.00 92.25 87 LEU A C 1
ATOM 669 O O . LEU A 1 87 ? -14.439 12.478 -1.310 1.00 92.25 87 LEU A O 1
ATOM 673 N N . LEU A 1 88 ? -13.559 10.446 -1.743 1.00 91.88 88 LEU A N 1
ATOM 674 C CA . LEU A 1 88 ? -12.926 10.825 -3.010 1.00 91.88 88 LEU A CA 1
ATOM 675 C C . LEU A 1 88 ? -13.941 11.318 -4.042 1.00 91.88 88 LEU A C 1
ATOM 677 O O . LEU A 1 88 ? -13.731 12.364 -4.655 1.00 91.88 88 LEU A O 1
ATOM 681 N N . GLU A 1 89 ? -15.072 10.628 -4.190 1.00 90.50 89 GLU A N 1
ATOM 682 C CA . GLU A 1 89 ? -16.153 11.078 -5.070 1.00 90.50 89 GLU A CA 1
ATOM 683 C C . GLU A 1 89 ? -16.689 12.456 -4.661 1.00 90.50 89 GLU A C 1
ATOM 685 O O . GLU A 1 89 ? -16.989 13.285 -5.520 1.00 90.50 89 GLU A O 1
ATOM 690 N N . SER A 1 90 ? -16.787 12.719 -3.354 1.00 89.00 90 SER A N 1
ATOM 691 C CA . SER A 1 90 ? -17.262 14.001 -2.820 1.00 89.00 90 SER A CA 1
ATOM 692 C C . SER A 1 90 ? -16.252 15.147 -2.944 1.00 89.00 90 SER A C 1
ATOM 694 O O . SER A 1 90 ? -16.651 16.308 -2.841 1.00 89.00 90 SER A O 1
ATOM 696 N N . LEU A 1 91 ? -14.960 14.831 -3.087 1.00 87.50 91 LEU A N 1
ATOM 697 C CA . LEU A 1 91 ? -13.880 15.788 -3.343 1.00 87.50 91 LEU A CA 1
ATOM 698 C C . LEU A 1 91 ? -13.760 16.092 -4.840 1.00 87.50 91 LEU A C 1
ATOM 700 O O . LEU A 1 91 ? -13.508 17.234 -5.205 1.00 87.50 91 LEU A O 1
ATOM 704 N N . SER A 1 92 ? -13.999 15.088 -5.689 1.00 81.56 92 SER A N 1
ATOM 705 C CA . SER A 1 92 ? -13.976 15.224 -7.151 1.00 81.56 92 SER A CA 1
ATOM 706 C C . SER A 1 92 ? -15.163 16.024 -7.702 1.00 81.56 92 SER A C 1
ATOM 708 O O . SER A 1 92 ? -15.069 16.629 -8.767 1.00 81.56 92 SER A O 1
ATOM 710 N N . LYS A 1 93 ? -16.310 16.009 -7.014 1.00 79.62 93 LYS A N 1
ATOM 711 C CA . LYS A 1 93 ? -17.489 16.804 -7.387 1.00 79.62 93 LYS A CA 1
ATOM 712 C C . LYS A 1 93 ? -17.398 18.178 -6.720 1.00 79.62 93 LYS A C 1
ATOM 714 O O . LYS A 1 93 ? -17.210 18.255 -5.507 1.00 79.62 93 LYS A O 1
ATOM 719 N N . GLU A 1 94 ? -17.618 19.257 -7.478 1.00 61.25 94 GLU A N 1
ATOM 720 C CA . GLU A 1 94 ? -17.918 20.594 -6.930 1.00 61.25 94 GLU A CA 1
ATOM 721 C C . GLU A 1 94 ? -19.307 20.585 -6.276 1.00 61.25 94 GLU A C 1
ATOM 723 O O . GLU A 1 94 ? -20.278 21.176 -6.750 1.00 61.25 94 GLU A O 1
ATOM 728 N N . ASP A 1 95 ? -19.439 19.819 -5.205 1.00 53.31 95 ASP A N 1
ATOM 729 C CA . ASP A 1 95 ? -20.713 19.606 -4.558 1.00 53.31 95 ASP A CA 1
ATOM 730 C C . ASP A 1 95 ? -20.970 20.729 -3.550 1.00 53.31 95 ASP A C 1
ATOM 732 O O . ASP A 1 95 ? -20.121 21.058 -2.716 1.00 53.31 95 ASP A O 1
ATOM 736 N N . LYS A 1 96 ? -22.189 21.283 -3.573 1.00 53.25 96 LYS A N 1
ATOM 737 C CA . LYS A 1 96 ? -22.704 22.270 -2.602 1.00 53.25 96 LYS A CA 1
ATOM 738 C C . LYS A 1 96 ? -22.970 21.636 -1.223 1.00 53.25 96 LYS A C 1
ATOM 740 O O . LYS A 1 96 ? -23.951 21.962 -0.5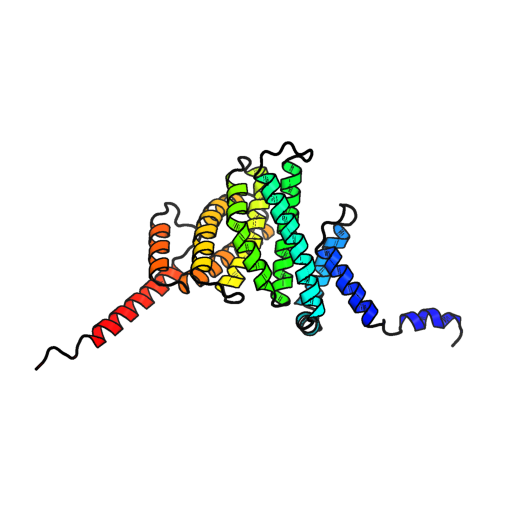58 1.00 53.25 96 LYS A O 1
ATOM 745 N N . THR A 1 97 ? -22.154 20.668 -0.811 1.00 55.66 97 THR A N 1
ATOM 746 C CA . THR A 1 97 ? -22.283 19.982 0.477 1.00 55.66 97 THR A CA 1
ATOM 747 C C . THR A 1 97 ? -22.017 20.946 1.627 1.00 55.66 97 THR A C 1
ATOM 749 O O . THR A 1 97 ? -21.135 21.794 1.540 1.00 55.66 97 THR A O 1
ATOM 752 N N . THR A 1 98 ? -22.731 20.768 2.740 1.00 58.59 98 THR A N 1
ATOM 753 C CA . THR A 1 98 ? -22.616 21.585 3.963 1.00 58.59 98 THR A CA 1
ATOM 754 C C . THR A 1 98 ? -21.225 21.523 4.612 1.00 58.59 98 THR A C 1
ATOM 756 O O . THR A 1 98 ? -20.851 22.422 5.361 1.00 58.59 98 THR A O 1
ATOM 759 N N . ILE A 1 99 ? -20.456 20.462 4.342 1.00 70.12 99 ILE A N 1
ATOM 760 C CA . ILE A 1 99 ? -19.119 20.240 4.900 1.00 70.12 99 ILE A CA 1
ATOM 761 C C . ILE A 1 99 ? -18.077 20.953 4.034 1.00 70.12 99 ILE A C 1
ATOM 763 O O . ILE A 1 99 ? -17.983 20.706 2.830 1.00 70.12 99 ILE A O 1
ATOM 767 N N . SER A 1 100 ? -17.273 21.809 4.670 1.00 83.19 100 SER A N 1
ATOM 768 C CA . SER A 1 100 ? -16.168 22.520 4.020 1.00 83.19 100 SER A CA 1
ATOM 769 C C . SER A 1 100 ? -15.148 21.551 3.416 1.00 83.19 100 SER A C 1
ATOM 771 O O . SER A 1 100 ? -14.833 20.515 4.004 1.00 83.19 100 SER A O 1
ATOM 773 N N . LYS A 1 101 ? -14.575 21.924 2.267 1.00 82.81 101 LYS A N 1
ATOM 774 C CA . LYS A 1 101 ? -13.521 21.169 1.573 1.00 82.81 101 LYS A CA 1
ATOM 775 C C . LYS A 1 101 ? -12.348 20.815 2.495 1.00 82.81 101 LYS A C 1
ATOM 777 O O . LYS A 1 101 ? -11.881 19.684 2.470 1.00 82.81 101 LYS A O 1
ATOM 782 N N . LYS A 1 102 ? -11.954 21.735 3.382 1.00 85.06 102 LYS A N 1
ATOM 783 C CA . LYS A 1 102 ? -10.898 21.506 4.378 1.00 85.06 102 LYS A CA 1
ATOM 784 C C . LYS A 1 102 ? -11.190 20.304 5.284 1.00 85.06 102 LYS A C 1
ATOM 786 O O . LYS A 1 102 ? -10.327 19.464 5.485 1.00 85.06 102 LYS A O 1
ATOM 791 N N . VAL A 1 103 ? -12.427 20.178 5.765 1.00 87.81 103 VAL A N 1
ATOM 792 C CA . VAL A 1 103 ? -12.835 19.048 6.617 1.00 87.81 103 VAL A CA 1
ATOM 793 C C . VAL A 1 103 ? -12.791 17.734 5.833 1.00 87.81 103 VAL A C 1
ATOM 795 O O . VAL A 1 103 ? -12.404 16.707 6.377 1.00 87.81 103 VAL A O 1
ATOM 798 N N . LYS A 1 104 ? -13.146 17.748 4.540 1.00 89.06 104 LYS A N 1
ATOM 799 C CA . LYS A 1 104 ? -13.020 16.559 3.679 1.00 89.06 104 LYS A CA 1
ATOM 800 C C . LYS A 1 104 ? -11.558 16.133 3.501 1.00 89.06 104 LYS A C 1
ATOM 802 O O . LYS A 1 104 ? -11.280 14.940 3.511 1.00 89.06 104 LYS A O 1
ATOM 807 N N . LEU A 1 105 ? -10.640 17.091 3.368 1.00 89.25 105 LEU A N 1
ATOM 808 C CA . LEU A 1 105 ? -9.199 16.837 3.287 1.00 89.25 105 LEU A CA 1
ATOM 809 C C . LEU A 1 105 ? -8.647 16.253 4.601 1.00 89.25 105 LEU A C 1
ATOM 811 O O . LEU A 1 105 ? -7.956 15.240 4.561 1.00 89.25 105 LEU A O 1
ATOM 815 N N . GLU A 1 106 ? -9.042 16.794 5.757 1.00 89.69 106 GLU A N 1
ATOM 816 C CA . GLU A 1 106 ? -8.689 16.236 7.077 1.00 89.69 106 GLU A CA 1
ATOM 817 C C . GLU A 1 106 ? -9.224 14.800 7.259 1.00 89.69 106 GLU A C 1
ATOM 819 O O . GLU A 1 106 ? -8.537 13.917 7.775 1.00 89.69 106 GLU A O 1
ATOM 824 N N . LEU A 1 107 ? -10.449 14.526 6.795 1.00 91.19 107 LEU A N 1
ATOM 825 C CA . LEU A 1 107 ? -11.001 13.169 6.792 1.00 91.19 107 LEU A CA 1
ATOM 826 C C . LEU A 1 107 ? -10.220 12.237 5.857 1.00 91.19 107 LEU A C 1
ATOM 828 O O . LEU A 1 107 ? -10.054 11.061 6.182 1.00 91.19 107 LEU A O 1
ATOM 832 N N . LEU A 1 108 ? -9.743 12.736 4.714 1.00 92.81 108 LEU A N 1
ATOM 833 C CA . LEU A 1 108 ? -8.978 11.946 3.751 1.00 92.81 108 LEU A CA 1
ATOM 834 C C . LEU A 1 108 ? -7.626 11.553 4.342 1.00 92.81 108 LEU A C 1
ATOM 836 O O . LEU A 1 108 ? -7.262 10.382 4.287 1.00 92.81 108 LEU A O 1
ATOM 840 N N . GLU A 1 109 ? -6.935 12.499 4.972 1.00 92.50 109 GLU A N 1
ATOM 841 C CA . GLU A 1 109 ? -5.698 12.258 5.717 1.00 92.50 109 GLU A CA 1
ATOM 842 C C . GLU A 1 109 ? -5.885 11.194 6.811 1.00 92.50 109 GLU A C 1
ATOM 844 O O . GLU A 1 109 ? -5.101 10.245 6.910 1.00 92.50 109 GLU A O 1
ATOM 849 N N . SER A 1 110 ? -6.972 11.291 7.588 1.00 92.12 110 SER A N 1
ATOM 850 C CA . SER A 1 110 ? -7.303 10.291 8.608 1.00 92.12 110 SER A CA 1
ATOM 851 C C . SER A 1 110 ? -7.556 8.909 8.002 1.00 92.12 110 SER A C 1
ATOM 853 O O . SER A 1 110 ? -7.085 7.918 8.553 1.00 92.12 110 SER A O 1
ATOM 855 N N . ASN A 1 111 ? -8.274 8.818 6.876 1.00 94.06 111 ASN A N 1
ATOM 856 C CA . ASN A 1 111 ? -8.511 7.533 6.212 1.00 94.06 111 ASN A CA 1
ATOM 857 C C . ASN A 1 111 ? -7.221 6.957 5.609 1.00 94.06 111 ASN A C 1
ATOM 859 O O . ASN A 1 111 ? -7.042 5.744 5.622 1.00 94.06 111 ASN A O 1
ATOM 863 N N . LEU A 1 112 ? -6.315 7.794 5.092 1.00 95.94 112 LEU A N 1
ATOM 864 C CA . LEU A 1 112 ? -5.002 7.347 4.616 1.00 95.94 112 LEU A CA 1
ATOM 865 C C . LEU A 1 112 ? -4.142 6.812 5.764 1.00 95.94 112 LEU A C 1
ATOM 867 O O . LEU A 1 112 ? -3.478 5.792 5.601 1.00 95.94 112 LEU A O 1
ATOM 871 N N . SER A 1 113 ? -4.193 7.451 6.933 1.00 94.62 113 SER A N 1
ATOM 872 C CA . SER A 1 113 ? -3.518 6.955 8.137 1.00 94.62 113 SER A CA 1
ATOM 873 C C . SER A 1 113 ? -4.079 5.597 8.569 1.00 94.62 113 SER A C 1
ATOM 875 O O . SER A 1 113 ? -3.317 4.659 8.804 1.00 94.62 113 SER A O 1
ATOM 877 N N . ASP A 1 114 ? -5.407 5.446 8.557 1.00 95.19 114 ASP A N 1
ATOM 878 C CA . ASP A 1 114 ? -6.061 4.159 8.812 1.00 95.19 114 ASP A CA 1
ATOM 879 C C . ASP A 1 114 ? -5.668 3.104 7.772 1.00 95.19 114 ASP A C 1
ATOM 881 O O . ASP A 1 114 ? -5.354 1.975 8.134 1.00 95.19 114 ASP A O 1
ATOM 885 N N . LEU A 1 115 ? -5.615 3.455 6.484 1.00 96.56 115 LEU A N 1
ATOM 886 C CA . LEU A 1 115 ? -5.161 2.553 5.422 1.00 96.56 115 LEU A CA 1
ATOM 887 C C . LEU A 1 115 ? -3.697 2.136 5.603 1.00 96.56 115 LEU A C 1
ATOM 889 O O . LEU A 1 115 ? -3.370 0.972 5.372 1.00 96.56 115 LEU A O 1
ATOM 893 N N . SER A 1 116 ? -2.823 3.048 6.038 1.00 95.50 116 SER A N 1
ATOM 894 C CA . SER A 1 116 ? -1.418 2.743 6.335 1.00 95.50 116 SER A CA 1
ATOM 895 C C . SER A 1 116 ? -1.306 1.704 7.454 1.00 95.50 116 SER A C 1
ATOM 897 O O . SER A 1 116 ? -0.540 0.739 7.334 1.00 95.50 116 SER A O 1
ATOM 899 N N . TRP A 1 117 ? -2.113 1.850 8.508 1.00 95.56 117 TRP A N 1
ATOM 900 C CA . TRP A 1 117 ? -2.209 0.869 9.588 1.00 95.56 117 TRP A CA 1
ATOM 901 C C . TRP A 1 117 ? -2.823 -0.456 9.105 1.00 95.56 117 TRP A C 1
ATOM 903 O O . TRP A 1 117 ? -2.288 -1.532 9.366 1.00 95.56 117 TRP A O 1
ATOM 913 N N . VAL A 1 118 ? -3.882 -0.413 8.292 1.00 95.88 118 VAL A N 1
ATOM 914 C CA . VAL A 1 118 ? -4.492 -1.619 7.708 1.00 95.88 118 VAL A CA 1
ATOM 915 C C . VAL A 1 118 ? -3.513 -2.380 6.816 1.00 95.88 118 VAL A C 1
ATOM 917 O O . VAL A 1 118 ? -3.547 -3.610 6.823 1.00 95.88 118 VAL A O 1
ATOM 920 N N . CYS A 1 119 ? -2.617 -1.706 6.088 1.00 96.25 119 CYS A N 1
ATOM 921 C CA . CYS A 1 119 ? -1.551 -2.367 5.329 1.00 96.25 119 CYS A CA 1
ATOM 922 C C . CYS A 1 119 ? -0.622 -3.179 6.244 1.00 96.25 119 CYS A C 1
ATOM 924 O O . CYS A 1 119 ? -0.281 -4.315 5.917 1.00 96.25 119 CYS A O 1
ATOM 926 N N . GLN A 1 120 ? -0.252 -2.628 7.404 1.00 93.69 120 GLN A N 1
ATOM 927 C CA . GLN A 1 120 ? 0.601 -3.305 8.385 1.00 93.69 120 GLN A CA 1
ATOM 928 C C . GLN A 1 120 ? -0.063 -4.593 8.885 1.00 93.69 120 GLN A C 1
ATOM 930 O O . GLN A 1 120 ? 0.491 -5.686 8.755 1.00 93.69 120 GLN A O 1
ATOM 935 N N . ILE A 1 121 ? -1.301 -4.478 9.367 1.00 94.50 121 ILE A N 1
ATOM 936 C CA . ILE A 1 121 ? -2.065 -5.612 9.892 1.00 94.50 121 ILE A CA 1
ATOM 937 C C . ILE A 1 121 ? -2.363 -6.642 8.799 1.00 94.50 121 ILE A C 1
ATOM 939 O O . ILE A 1 121 ? -2.184 -7.843 8.995 1.00 94.50 121 ILE A O 1
ATOM 943 N N . SER A 1 122 ? -2.765 -6.193 7.611 1.00 95.56 122 SER A N 1
ATOM 944 C CA . SER A 1 122 ? -3.087 -7.083 6.491 1.00 95.56 122 SER A CA 1
ATOM 945 C C . SER A 1 122 ? -1.869 -7.854 5.987 1.00 95.56 122 SER A C 1
ATOM 947 O O . SER A 1 122 ? -2.029 -8.978 5.509 1.00 95.56 122 SER A O 1
ATOM 949 N N . SER A 1 123 ? -0.667 -7.278 6.097 1.00 93.88 123 SER A N 1
ATOM 950 C CA . SER A 1 123 ? 0.593 -7.963 5.797 1.00 93.88 123 SER A CA 1
ATOM 951 C C . SER A 1 123 ? 0.823 -9.121 6.765 1.00 93.88 123 SER A C 1
ATOM 953 O O . SER A 1 123 ? 1.007 -10.256 6.329 1.00 93.88 123 SER A O 1
ATOM 955 N N . LYS A 1 124 ? 0.682 -8.871 8.073 1.00 93.31 124 LYS A N 1
ATOM 956 C CA . LYS A 1 124 ? 0.842 -9.892 9.125 1.00 93.31 124 LYS A CA 1
ATOM 957 C C . LYS A 1 124 ? -0.213 -10.995 9.061 1.00 93.31 124 LYS A C 1
ATOM 959 O O . LYS A 1 124 ? 0.087 -12.151 9.330 1.00 93.31 124 LYS A O 1
ATOM 964 N N . LEU A 1 125 ? -1.433 -10.652 8.657 1.00 94.25 125 LEU A N 1
ATOM 965 C CA . LEU A 1 125 ? -2.535 -11.602 8.493 1.00 94.25 125 LEU A CA 1
ATOM 966 C C . LEU A 1 125 ? -2.551 -12.310 7.123 1.00 94.25 125 LEU A C 1
ATOM 968 O O . LEU A 1 125 ? -3.434 -13.136 6.875 1.00 94.25 125 LEU A O 1
ATOM 972 N N . GLU A 1 126 ? -1.611 -11.997 6.225 1.00 93.69 126 GLU A N 1
ATOM 973 C CA . GLU A 1 126 ? -1.531 -12.535 4.856 1.00 93.69 126 GLU A CA 1
ATOM 974 C C . GLU A 1 126 ? -2.798 -12.279 4.009 1.00 93.69 126 GLU A C 1
ATOM 976 O O . GLU A 1 126 ? -3.213 -13.090 3.178 1.00 93.69 126 GLU A O 1
ATOM 981 N N . ILE A 1 127 ? -3.442 -11.127 4.210 1.00 96.06 127 ILE A N 1
ATOM 982 C CA . ILE A 1 127 ? -4.661 -10.707 3.494 1.00 96.06 127 ILE A CA 1
ATOM 983 C C . ILE A 1 127 ? -4.458 -9.445 2.643 1.00 96.06 127 ILE A C 1
ATOM 985 O O . ILE A 1 127 ? -5.427 -8.860 2.162 1.00 96.06 127 ILE A O 1
ATOM 989 N N . MET A 1 128 ? -3.204 -9.058 2.372 1.00 96.88 128 MET A N 1
ATOM 990 C CA . MET A 1 128 ? -2.852 -7.867 1.574 1.00 96.88 128 MET A CA 1
ATOM 991 C C . MET A 1 128 ? -3.494 -7.805 0.188 1.00 96.88 128 MET A C 1
ATOM 993 O O . MET A 1 128 ? -3.645 -6.718 -0.366 1.00 96.88 128 MET A O 1
ATOM 997 N N . ARG A 1 129 ? -3.894 -8.944 -0.389 1.00 97.00 129 ARG A N 1
ATOM 998 C CA . ARG A 1 129 ? -4.530 -8.994 -1.713 1.00 97.00 129 ARG A CA 1
ATOM 999 C C . ARG A 1 129 ? -5.744 -8.067 -1.818 1.00 97.00 129 ARG A C 1
ATOM 1001 O O . ARG A 1 129 ? -5.911 -7.431 -2.858 1.00 97.00 129 ARG A O 1
ATOM 1008 N N . ASP A 1 130 ? -6.557 -7.979 -0.768 1.00 95.81 130 ASP A N 1
ATOM 1009 C CA . ASP A 1 130 ? -7.771 -7.157 -0.770 1.00 95.81 130 ASP A CA 1
ATOM 1010 C C . ASP A 1 130 ? -7.414 -5.661 -0.812 1.00 95.81 130 ASP A C 1
ATOM 1012 O O . ASP A 1 130 ? -7.972 -4.911 -1.613 1.00 95.81 130 ASP A O 1
ATOM 1016 N N . VAL A 1 131 ? -6.401 -5.252 -0.038 1.00 97.81 131 VAL A N 1
ATOM 1017 C CA . VAL A 1 131 ? -5.879 -3.875 0.007 1.00 97.81 131 VAL A CA 1
ATOM 1018 C C . VAL A 1 131 ? -5.225 -3.475 -1.310 1.00 97.81 131 VAL A C 1
ATOM 1020 O O . VAL A 1 131 ? -5.534 -2.421 -1.857 1.00 97.81 131 VAL A O 1
ATOM 1023 N N . VAL A 1 132 ? -4.374 -4.340 -1.866 1.00 98.31 132 VAL A N 1
ATOM 1024 C CA . VAL A 1 132 ? -3.721 -4.102 -3.161 1.00 98.31 132 VAL A CA 1
ATOM 1025 C C . VAL A 1 132 ? -4.754 -3.957 -4.280 1.00 98.31 132 VAL A C 1
ATOM 1027 O O . VAL A 1 132 ? -4.608 -3.092 -5.147 1.00 98.31 132 VAL A O 1
ATOM 1030 N N . THR A 1 133 ? -5.798 -4.793 -4.276 1.00 96.81 133 THR A N 1
ATOM 1031 C CA . THR A 1 133 ? -6.857 -4.752 -5.295 1.00 96.81 133 THR A CA 1
ATOM 1032 C C . THR A 1 133 ? -7.622 -3.438 -5.223 1.00 96.81 133 THR A C 1
ATOM 1034 O O . THR A 1 133 ? -7.705 -2.743 -6.232 1.00 96.81 133 THR A O 1
ATOM 1037 N N . PHE A 1 134 ? -8.082 -3.065 -4.027 1.00 97.56 134 PHE A N 1
ATOM 1038 C CA . PHE A 1 134 ? -8.753 -1.792 -3.783 1.00 97.56 134 PHE A CA 1
ATOM 1039 C C . PHE A 1 134 ? -7.891 -0.597 -4.201 1.00 97.56 134 PHE A C 1
ATOM 1041 O O . PHE A 1 134 ? -8.325 0.248 -4.982 1.00 97.56 134 PHE A O 1
ATOM 1048 N N . TRP A 1 135 ? -6.640 -0.547 -3.739 1.00 97.94 135 TRP A N 1
ATOM 1049 C CA . TRP A 1 135 ? -5.744 0.568 -4.031 1.00 97.94 135 TRP A CA 1
ATOM 1050 C C . TRP A 1 135 ? -5.489 0.727 -5.526 1.00 97.94 135 TRP A C 1
ATOM 1052 O O . TRP A 1 135 ? -5.523 1.842 -6.043 1.00 97.94 135 TRP A O 1
ATOM 1062 N N . SER A 1 136 ? -5.309 -0.387 -6.241 1.00 96.19 136 SER A N 1
ATOM 1063 C CA . SER A 1 136 ? -5.139 -0.378 -7.698 1.00 96.19 136 SER A CA 1
ATOM 1064 C C . SER A 1 136 ? -6.337 0.239 -8.432 1.00 96.19 136 SER A C 1
ATOM 1066 O O . SER A 1 136 ? -6.163 0.816 -9.500 1.00 96.19 136 SER A O 1
ATOM 1068 N N . GLU A 1 137 ? -7.548 0.113 -7.884 1.00 95.94 137 GLU A N 1
ATOM 1069 C CA . GLU A 1 137 ? -8.775 0.662 -8.472 1.00 95.94 137 GLU A CA 1
ATOM 1070 C C . GLU A 1 137 ? -8.926 2.163 -8.186 1.00 95.94 137 GLU A C 1
ATOM 1072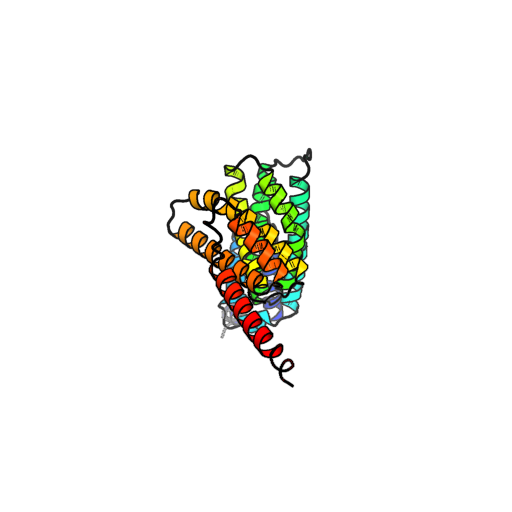 O O . GLU A 1 137 ? -9.301 2.924 -9.079 1.00 95.94 137 GLU A O 1
ATOM 1077 N N . VAL A 1 138 ? -8.583 2.612 -6.973 1.00 96.44 138 VAL A N 1
ATOM 1078 C CA . VAL A 1 138 ? -8.789 4.011 -6.548 1.00 96.44 138 VAL A CA 1
ATOM 1079 C C . VAL A 1 138 ? -7.624 4.953 -6.868 1.00 96.44 138 VAL A C 1
ATOM 1081 O O . VAL A 1 138 ? -7.824 6.167 -6.904 1.00 96.44 138 VAL A O 1
ATOM 1084 N N . SER A 1 139 ? -6.419 4.427 -7.133 1.00 96.69 139 SER A N 1
ATOM 1085 C CA . SER A 1 139 ? -5.188 5.231 -7.266 1.00 96.69 139 SER A CA 1
ATOM 1086 C C . SER A 1 139 ? -5.286 6.341 -8.320 1.00 96.69 139 SER A C 1
ATOM 1088 O O . SER A 1 139 ? -4.839 7.457 -8.069 1.00 96.69 139 SER A O 1
ATOM 1090 N N . ASN A 1 140 ? -5.894 6.075 -9.485 1.00 95.44 140 ASN A N 1
ATOM 1091 C CA . ASN A 1 140 ? -6.030 7.088 -10.544 1.00 95.44 140 ASN A CA 1
ATOM 1092 C C . ASN A 1 140 ? -6.874 8.280 -10.087 1.00 95.44 140 ASN A C 1
ATOM 1094 O O . ASN A 1 140 ? -6.520 9.430 -10.334 1.00 95.44 140 ASN A O 1
ATOM 1098 N N . THR A 1 141 ? -8.003 7.999 -9.437 1.00 94.69 141 THR A N 1
ATOM 1099 C CA . THR A 1 141 ? -8.918 9.028 -8.940 1.00 94.69 141 THR A CA 1
ATOM 1100 C C . THR A 1 141 ? -8.265 9.822 -7.818 1.00 94.69 141 THR A C 1
ATOM 1102 O O . THR A 1 141 ? -8.352 11.047 -7.813 1.00 94.69 141 THR A O 1
ATOM 1105 N N . LEU A 1 142 ? -7.560 9.139 -6.910 1.00 94.81 142 LEU A N 1
ATOM 1106 C CA . LEU A 1 142 ? -6.817 9.778 -5.828 1.00 94.81 142 LEU A CA 1
ATOM 1107 C C . LEU A 1 142 ? -5.760 10.746 -6.370 1.00 94.81 142 LEU A C 1
ATOM 1109 O O . LEU A 1 142 ? -5.770 11.912 -5.996 1.00 94.81 142 LEU A O 1
ATOM 1113 N N . ILE A 1 143 ? -4.887 10.294 -7.275 1.00 94.12 143 ILE A N 1
ATOM 1114 C CA . ILE A 1 143 ? -3.804 11.132 -7.811 1.00 94.12 143 ILE A CA 1
ATOM 1115 C C . ILE A 1 143 ? -4.360 12.351 -8.546 1.00 94.12 143 ILE A C 1
ATOM 1117 O O . ILE A 1 143 ? -3.921 13.460 -8.262 1.00 94.12 143 ILE A O 1
ATOM 1121 N N . ARG A 1 144 ? -5.387 12.181 -9.389 1.00 91.56 144 ARG A N 1
ATOM 1122 C CA . ARG A 1 144 ? -6.061 13.316 -10.047 1.00 91.56 144 ARG A CA 1
ATOM 1123 C C . ARG A 1 144 ? -6.604 14.317 -9.033 1.00 91.56 144 ARG A C 1
ATOM 1125 O O . ARG A 1 144 ? -6.329 15.504 -9.137 1.00 91.56 144 ARG A O 1
ATOM 1132 N N . THR A 1 145 ? -7.277 13.814 -7.995 1.00 89.06 145 THR A N 1
ATOM 1133 C CA . THR A 1 145 ? -7.801 14.654 -6.909 1.00 89.06 145 THR A CA 1
ATOM 1134 C C . THR A 1 145 ? -6.686 15.421 -6.198 1.00 89.06 145 THR A C 1
ATOM 1136 O O . THR A 1 145 ? -6.943 16.509 -5.724 1.00 89.06 145 THR A O 1
ATOM 1139 N N . LEU A 1 146 ? -5.455 14.906 -6.111 1.00 89.06 146 LEU A N 1
ATOM 1140 C CA . LEU A 1 146 ? -4.329 15.594 -5.457 1.00 89.06 146 LEU A CA 1
ATOM 1141 C C . LEU A 1 146 ? -3.540 16.531 -6.385 1.00 89.06 146 LEU A C 1
ATOM 1143 O O . LEU A 1 146 ? -2.809 17.403 -5.900 1.00 89.06 146 LEU A O 1
ATOM 1147 N N . GLU A 1 147 ? -3.622 16.322 -7.696 1.00 85.94 147 GLU A N 1
ATOM 1148 C CA . GLU A 1 147 ? -2.987 17.161 -8.717 1.00 85.94 147 GLU A CA 1
ATOM 1149 C C . GLU A 1 147 ? -3.843 18.382 -9.071 1.00 85.94 147 GLU A C 1
ATOM 1151 O O . GLU A 1 147 ? -3.288 19.458 -9.284 1.00 85.94 147 GLU A O 1
ATOM 1156 N N . ASP A 1 148 ? -5.171 18.241 -9.053 1.00 78.56 148 ASP A N 1
ATOM 1157 C CA . ASP A 1 148 ? -6.117 19.340 -9.296 1.00 78.56 148 ASP A CA 1
ATOM 1158 C C . ASP A 1 148 ? -6.115 20.388 -8.161 1.00 78.56 148 ASP A C 1
ATOM 1160 O O . ASP A 1 148 ? -6.585 21.518 -8.328 1.00 78.56 148 ASP A O 1
ATOM 1164 N N . GLU A 1 149 ? -5.566 20.047 -6.992 1.00 73.06 149 GLU A N 1
ATOM 1165 C CA . GLU A 1 149 ? -5.522 20.941 -5.838 1.00 73.06 149 GLU A CA 1
ATOM 1166 C C . GLU A 1 149 ? -4.417 21.990 -5.956 1.00 73.06 149 GLU A C 1
ATOM 1168 O O . GLU A 1 149 ? -3.218 21.709 -5.935 1.00 73.06 149 GLU A O 1
ATOM 1173 N N . THR A 1 150 ? -4.847 23.247 -5.996 1.00 61.88 150 THR A N 1
ATOM 1174 C CA . THR A 1 150 ? -3.977 24.417 -6.161 1.00 61.88 150 THR A CA 1
ATOM 1175 C C . THR A 1 150 ? -3.189 24.766 -4.897 1.00 61.88 150 THR A C 1
ATOM 1177 O O . THR A 1 150 ? -2.153 25.430 -4.967 1.00 61.88 150 THR A O 1
ATOM 1180 N N . SER A 1 151 ? -3.655 24.311 -3.731 1.00 73.69 151 SER A N 1
ATOM 1181 C CA . SER A 1 151 ? -3.059 24.614 -2.432 1.00 73.69 151 SER A CA 1
ATOM 1182 C C . SER A 1 151 ? -2.051 23.540 -2.022 1.00 73.69 151 SER A C 1
ATOM 1184 O O . SER A 1 151 ? -2.393 22.490 -1.470 1.00 73.69 151 SER A O 1
ATOM 1186 N N . ILE A 1 152 ? -0.769 23.819 -2.276 1.00 72.75 152 ILE A N 1
ATOM 1187 C CA . ILE A 1 152 ? 0.341 22.929 -1.897 1.00 72.75 152 ILE A CA 1
ATOM 1188 C C . ILE A 1 152 ? 0.363 22.704 -0.378 1.00 72.75 152 ILE A C 1
ATOM 1190 O O . ILE A 1 152 ? 0.546 21.576 0.064 1.00 72.75 152 ILE A O 1
ATOM 1194 N N . SER A 1 153 ? 0.137 23.752 0.423 1.00 74.94 153 SER A N 1
ATOM 1195 C CA . SER A 1 153 ? 0.222 23.662 1.888 1.00 74.94 153 SER A CA 1
ATOM 1196 C C . SER A 1 153 ? -0.866 22.781 2.504 1.00 74.94 153 SER A C 1
ATOM 1198 O O . SER A 1 153 ? -0.605 22.144 3.517 1.00 74.94 153 SER A O 1
ATOM 1200 N N . GLU A 1 154 ? -2.072 22.756 1.931 1.00 75.50 154 GLU A N 1
ATOM 1201 C CA . GLU A 1 154 ? -3.198 21.972 2.467 1.00 75.50 154 GLU A CA 1
ATOM 1202 C C . GLU A 1 154 ? -3.147 20.504 2.034 1.00 75.50 154 GLU A C 1
ATOM 1204 O O . GLU A 1 154 ? -3.713 19.644 2.701 1.00 75.50 154 GLU A O 1
ATOM 1209 N N . THR A 1 155 ? -2.460 20.203 0.929 1.00 85.06 155 THR A N 1
ATOM 1210 C CA . THR A 1 155 ? -2.362 18.839 0.392 1.00 85.06 155 THR A CA 1
ATOM 1211 C C . THR A 1 155 ? -1.044 18.148 0.697 1.00 85.06 155 THR A C 1
ATOM 1213 O O . THR A 1 155 ? -0.917 16.962 0.405 1.00 85.06 155 THR A O 1
ATOM 1216 N N . LEU A 1 156 ? -0.066 18.844 1.282 1.00 90.50 156 LEU A N 1
ATOM 1217 C CA . LEU A 1 156 ? 1.267 18.293 1.519 1.00 90.50 156 LEU A CA 1
ATOM 1218 C C . LEU A 1 156 ? 1.222 17.031 2.385 1.00 90.50 156 LEU A C 1
ATOM 1220 O O . LEU A 1 156 ? 1.761 16.002 1.979 1.00 90.50 156 LEU A O 1
ATOM 1224 N N . GLU A 1 157 ? 0.544 17.096 3.532 1.00 90.62 157 GLU A N 1
ATOM 1225 C CA . GLU A 1 157 ? 0.433 15.957 4.452 1.00 90.62 157 GLU A CA 1
ATOM 1226 C C . GLU A 1 157 ? -0.314 14.790 3.796 1.00 90.62 157 GLU A C 1
ATOM 1228 O O . GLU A 1 157 ? 0.111 13.640 3.858 1.00 90.62 157 GLU A O 1
ATOM 1233 N N . ILE A 1 158 ? -1.366 15.092 3.035 1.00 93.50 158 ILE A N 1
ATOM 1234 C CA . ILE A 1 158 ? -2.146 14.092 2.299 1.00 93.50 158 ILE A CA 1
ATOM 1235 C C . ILE A 1 158 ? -1.299 13.426 1.211 1.00 93.50 158 ILE A C 1
ATOM 1237 O O . ILE A 1 158 ? -1.371 12.209 1.039 1.00 93.50 158 ILE A O 1
ATOM 1241 N N . LYS A 1 159 ? -0.471 14.187 0.486 1.00 94.25 159 LYS A N 1
ATOM 1242 C CA . LYS A 1 159 ? 0.469 13.650 -0.509 1.00 94.25 159 LYS A CA 1
ATOM 1243 C C . LYS A 1 159 ? 1.502 12.750 0.157 1.00 94.25 159 LYS A C 1
ATOM 1245 O O . LYS A 1 159 ? 1.768 11.668 -0.361 1.00 94.25 159 LYS A O 1
ATOM 1250 N N . PHE A 1 160 ? 2.032 13.151 1.311 1.00 93.56 160 PHE A N 1
ATOM 1251 C CA . PHE A 1 160 ? 2.960 12.322 2.071 1.00 93.56 160 PHE A CA 1
ATOM 1252 C C . PHE A 1 160 ? 2.306 11.020 2.548 1.00 93.56 160 PHE A C 1
ATOM 1254 O O . PHE A 1 160 ? 2.818 9.943 2.246 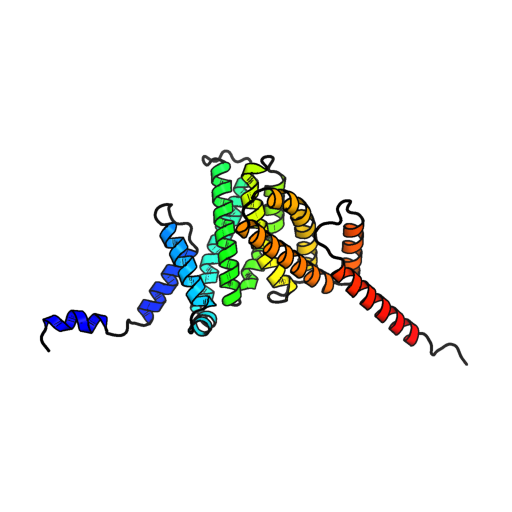1.00 93.56 160 PHE A O 1
ATOM 1261 N N . LYS A 1 161 ? 1.125 11.088 3.171 1.00 95.44 161 LYS A N 1
ATOM 1262 C CA . LYS A 1 161 ? 0.357 9.903 3.583 1.00 95.44 161 LYS A CA 1
ATOM 1263 C C . LYS A 1 161 ? -0.044 9.009 2.416 1.00 95.44 161 LYS A C 1
ATOM 1265 O O . LYS A 1 161 ? -0.023 7.787 2.532 1.00 95.44 161 LYS A O 1
ATOM 1270 N N . THR A 1 162 ? -0.345 9.594 1.262 1.00 97.12 162 THR A N 1
ATOM 1271 C CA . THR A 1 162 ? -0.617 8.845 0.030 1.00 97.12 162 THR A CA 1
ATOM 1272 C C . THR A 1 162 ? 0.610 8.056 -0.422 1.00 97.12 162 THR A C 1
ATOM 1274 O O . THR A 1 162 ? 0.480 6.882 -0.761 1.00 97.12 162 THR A O 1
ATOM 1277 N N . ILE A 1 163 ? 1.798 8.669 -0.391 1.00 97.31 163 ILE A N 1
ATOM 1278 C CA . ILE A 1 163 ? 3.062 7.983 -0.681 1.00 97.31 163 ILE A CA 1
ATOM 1279 C C . ILE A 1 163 ? 3.335 6.886 0.349 1.00 97.31 163 ILE A C 1
ATOM 1281 O O . ILE A 1 163 ? 3.692 5.786 -0.046 1.00 97.31 163 ILE A O 1
ATOM 1285 N N . GLU A 1 164 ? 3.116 7.137 1.640 1.00 97.00 164 GLU A N 1
ATOM 1286 C CA . GLU A 1 164 ? 3.309 6.139 2.699 1.00 97.00 164 GLU A CA 1
ATOM 1287 C C . GLU A 1 164 ? 2.485 4.862 2.439 1.00 97.00 164 GLU A C 1
ATOM 1289 O O . GLU A 1 164 ? 3.021 3.750 2.457 1.00 97.00 164 GLU A O 1
ATOM 1294 N N . VAL A 1 165 ? 1.195 5.018 2.118 1.00 98.25 165 VAL A N 1
ATOM 1295 C CA . VAL A 1 165 ? 0.305 3.897 1.772 1.00 98.25 165 VAL A CA 1
ATOM 1296 C C . VAL A 1 165 ? 0.734 3.235 0.460 1.00 98.25 165 VAL A C 1
ATOM 1298 O O . VAL A 1 165 ? 0.816 2.006 0.381 1.00 98.25 165 VAL A O 1
ATOM 1301 N N . ALA A 1 166 ? 1.052 4.031 -0.565 1.00 98.38 166 ALA A N 1
ATOM 1302 C CA . ALA A 1 166 ? 1.502 3.521 -1.854 1.00 98.38 166 ALA A CA 1
ATOM 1303 C C . ALA A 1 166 ? 2.771 2.681 -1.724 1.00 98.38 166 ALA A C 1
ATOM 1305 O O . ALA A 1 166 ? 2.841 1.613 -2.322 1.00 98.38 166 ALA A O 1
ATOM 1306 N N . THR A 1 167 ? 3.739 3.116 -0.916 1.00 98.50 167 THR A N 1
ATOM 1307 C CA . THR A 1 167 ? 4.990 2.399 -0.668 1.00 98.50 167 THR A CA 1
ATOM 1308 C C . THR A 1 167 ? 4.724 0.997 -0.140 1.00 98.50 167 THR A C 1
ATOM 1310 O O . THR A 1 167 ? 5.187 0.039 -0.751 1.00 98.50 167 THR A O 1
ATOM 1313 N N . LYS A 1 168 ? 3.902 0.848 0.908 1.00 98.19 168 LYS A N 1
ATOM 1314 C CA . LYS A 1 168 ? 3.554 -0.469 1.481 1.00 98.19 168 LYS A CA 1
ATOM 1315 C C . LYS A 1 168 ? 2.879 -1.394 0.460 1.00 98.19 168 LYS A C 1
ATOM 1317 O O . LYS A 1 168 ? 3.094 -2.605 0.440 1.00 98.19 168 LYS A O 1
ATOM 1322 N N . ILE A 1 169 ? 2.046 -0.827 -0.409 1.00 98.44 169 ILE A N 1
ATOM 1323 C CA . ILE A 1 169 ? 1.290 -1.579 -1.417 1.00 98.44 169 ILE A CA 1
ATOM 1324 C C . ILE A 1 169 ? 2.171 -1.971 -2.606 1.00 98.44 169 ILE A C 1
ATOM 1326 O O . ILE A 1 169 ? 2.109 -3.108 -3.074 1.00 98.44 169 ILE A O 1
ATOM 1330 N N . ILE A 1 170 ? 3.009 -1.054 -3.084 1.00 98.38 170 ILE A N 1
ATOM 1331 C CA . ILE A 1 170 ? 3.962 -1.289 -4.172 1.00 98.38 170 ILE A CA 1
ATOM 1332 C C . ILE A 1 170 ? 5.038 -2.273 -3.716 1.00 98.38 170 ILE A C 1
ATOM 1334 O O . ILE A 1 170 ? 5.399 -3.148 -4.495 1.00 98.38 170 ILE A O 1
ATOM 1338 N N . GLU A 1 171 ? 5.475 -2.212 -2.459 1.00 98.19 171 GLU A N 1
ATOM 1339 C CA . GLU A 1 171 ? 6.350 -3.206 -1.833 1.00 98.19 171 GLU A CA 1
ATOM 1340 C C . GLU A 1 171 ? 5.730 -4.608 -1.877 1.00 98.19 171 GLU A C 1
ATOM 1342 O O . GLU A 1 171 ? 6.345 -5.546 -2.389 1.00 98.19 171 GLU A O 1
ATOM 1347 N N . ALA A 1 172 ? 4.471 -4.744 -1.444 1.00 98.25 172 ALA A N 1
ATOM 1348 C CA . ALA A 1 172 ? 3.760 -6.020 -1.492 1.00 98.25 172 ALA A CA 1
ATOM 1349 C C . ALA A 1 172 ? 3.640 -6.583 -2.923 1.00 98.25 172 ALA A C 1
ATOM 1351 O O . ALA A 1 172 ? 3.675 -7.801 -3.112 1.00 98.2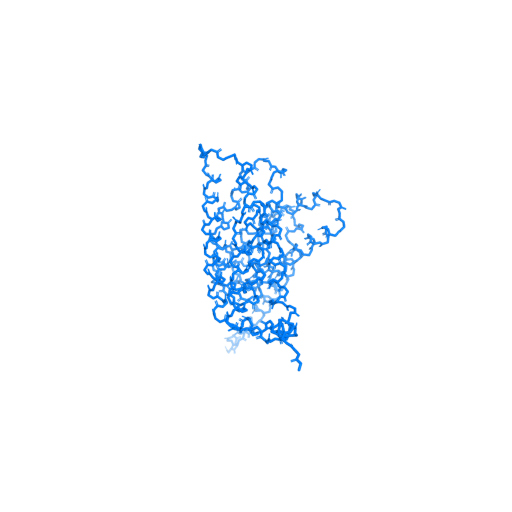5 172 ALA A O 1
ATOM 1352 N N . ILE A 1 173 ? 3.513 -5.722 -3.939 1.00 98.19 173 ILE A N 1
ATOM 1353 C CA . ILE A 1 173 ? 3.507 -6.135 -5.352 1.00 98.19 173 ILE A CA 1
ATOM 1354 C C . ILE A 1 173 ? 4.924 -6.506 -5.820 1.00 98.19 173 ILE A C 1
ATOM 1356 O O . ILE A 1 173 ? 5.110 -7.541 -6.462 1.00 98.19 173 ILE A O 1
ATOM 1360 N N . GLY A 1 174 ? 5.915 -5.662 -5.525 1.00 97.06 174 GLY A N 1
ATOM 1361 C CA . GLY A 1 174 ? 7.290 -5.771 -6.011 1.00 97.06 174 GLY A CA 1
ATOM 1362 C C . GLY A 1 174 ? 8.031 -6.981 -5.470 1.00 97.06 174 GLY A C 1
ATOM 1363 O O . GLY A 1 174 ? 8.722 -7.657 -6.230 1.00 97.06 174 GLY A O 1
ATOM 1364 N N . TYR A 1 175 ? 7.821 -7.315 -4.197 1.00 97.12 175 TYR A N 1
ATOM 1365 C CA . TYR A 1 175 ? 8.432 -8.484 -3.559 1.00 97.12 175 TYR A CA 1
ATOM 1366 C C . TYR A 1 175 ? 7.589 -9.760 -3.678 1.00 97.12 175 TYR A C 1
ATOM 1368 O O . TYR A 1 175 ? 7.963 -10.808 -3.159 1.00 97.12 175 TYR A O 1
ATOM 1376 N N . GLY A 1 176 ? 6.470 -9.707 -4.406 1.00 95.31 176 GLY A N 1
ATOM 1377 C CA . GLY A 1 176 ? 5.679 -10.889 -4.743 1.00 95.31 176 GLY A CA 1
ATOM 1378 C C . GLY A 1 176 ? 4.731 -11.382 -3.647 1.00 95.31 176 GLY A C 1
ATOM 1379 O O . GLY A 1 176 ? 4.086 -12.409 -3.852 1.00 95.31 176 GLY A O 1
ATOM 1380 N N . THR A 1 177 ? 4.573 -10.648 -2.538 1.00 96.38 177 THR A N 1
ATOM 1381 C CA . THR A 1 177 ? 3.545 -10.913 -1.511 1.00 96.38 177 THR A CA 1
ATOM 1382 C C . THR A 1 177 ? 2.145 -10.941 -2.127 1.00 96.38 177 THR A C 1
ATOM 1384 O O . THR A 1 177 ? 1.315 -11.788 -1.795 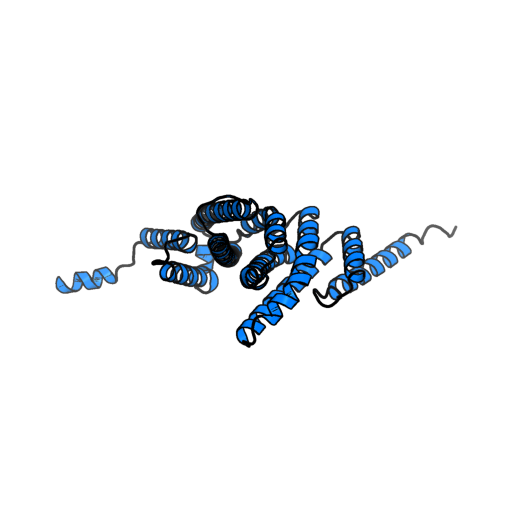1.00 96.38 177 THR A O 1
ATOM 1387 N N . VAL A 1 178 ? 1.879 -10.041 -3.079 1.00 97.50 178 VAL A N 1
ATOM 1388 C CA . VAL A 1 178 ? 0.663 -10.044 -3.893 1.00 97.50 178 VAL A CA 1
ATOM 1389 C C . VAL A 1 178 ? 1.022 -10.065 -5.371 1.00 97.50 178 VAL A C 1
ATOM 1391 O O . VAL A 1 178 ? 1.491 -9.089 -5.948 1.00 97.50 178 VAL A O 1
ATOM 1394 N N . ILE A 1 179 ? 0.720 -11.187 -6.019 1.00 95.31 179 ILE A N 1
ATOM 1395 C CA . ILE A 1 179 ? 0.926 -11.344 -7.458 1.00 95.31 179 ILE A CA 1
ATOM 1396 C C . ILE A 1 179 ? -0.233 -10.695 -8.219 1.00 95.31 179 ILE A C 1
ATOM 1398 O O . ILE A 1 179 ? -1.391 -11.110 -8.086 1.00 95.31 179 ILE A O 1
ATOM 1402 N N . LEU A 1 180 ? 0.104 -9.711 -9.056 1.00 95.81 180 LEU A N 1
ATOM 1403 C CA . LEU A 1 180 ? -0.803 -9.061 -9.998 1.00 95.81 180 LEU A CA 1
ATOM 1404 C C . LEU A 1 180 ? -0.486 -9.449 -11.454 1.00 95.81 180 LEU A C 1
ATOM 1406 O O . LEU A 1 180 ? 0.682 -9.665 -11.802 1.00 95.81 180 LEU A O 1
ATOM 1410 N N . PRO A 1 181 ? -1.497 -9.464 -12.346 1.00 96.62 181 PRO A N 1
ATOM 1411 C CA . PRO A 1 181 ? -1.270 -9.577 -13.782 1.00 96.62 181 PRO A CA 1
ATOM 1412 C C . PRO A 1 181 ? -0.324 -8.486 -14.294 1.00 96.62 181 PRO A C 1
ATOM 1414 O O . PRO A 1 181 ? -0.340 -7.358 -13.801 1.00 96.62 181 PRO A O 1
ATOM 1417 N N . THR A 1 182 ? 0.459 -8.796 -15.328 1.00 97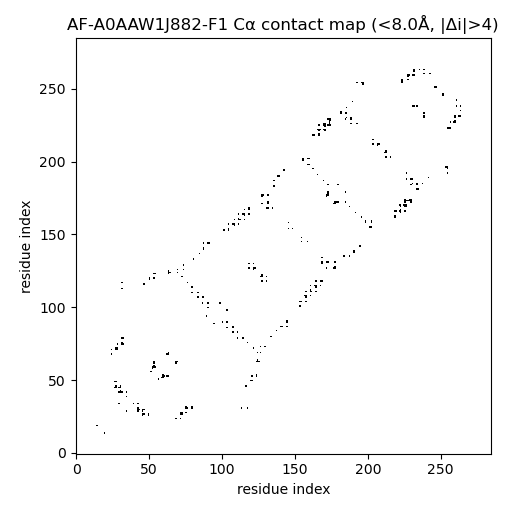.12 182 THR A N 1
ATOM 1418 C CA . THR A 1 182 ? 1.440 -7.871 -15.921 1.00 97.12 182 THR A CA 1
ATOM 1419 C C . THR A 1 182 ? 0.848 -6.507 -16.271 1.00 97.12 182 THR A C 1
ATOM 1421 O O . THR A 1 182 ? 1.449 -5.496 -15.929 1.00 97.12 182 THR A O 1
ATOM 1424 N N . ALA A 1 183 ? -0.351 -6.464 -16.860 1.00 96.38 183 ALA A N 1
ATOM 1425 C CA . ALA A 1 183 ? -1.018 -5.206 -17.198 1.00 96.38 183 ALA A CA 1
ATOM 1426 C C . ALA A 1 183 ? -1.288 -4.325 -15.963 1.00 96.38 183 ALA A C 1
ATOM 1428 O O . ALA A 1 183 ? -1.081 -3.116 -16.013 1.00 96.38 183 ALA A O 1
ATOM 1429 N N . LYS A 1 184 ? -1.688 -4.925 -14.830 1.00 96.62 184 LYS A N 1
ATOM 1430 C CA . LYS A 1 184 ? -1.893 -4.190 -13.572 1.00 96.62 184 LYS A CA 1
ATOM 1431 C C . LYS A 1 184 ? -0.564 -3.730 -12.968 1.00 96.62 184 LYS A C 1
ATOM 1433 O O . LYS A 1 184 ? -0.480 -2.598 -12.515 1.00 96.62 184 LYS A O 1
ATOM 1438 N N . ARG A 1 185 ? 0.484 -4.564 -13.003 1.00 97.31 185 ARG A N 1
ATOM 1439 C CA . ARG A 1 185 ? 1.832 -4.178 -12.536 1.00 97.31 185 ARG A CA 1
ATOM 1440 C C . ARG A 1 185 ? 2.390 -2.992 -13.325 1.00 97.31 185 ARG A C 1
ATOM 1442 O O . ARG A 1 185 ? 2.859 -2.036 -12.722 1.00 97.31 185 ARG A O 1
ATOM 1449 N N . LEU A 1 186 ? 2.275 -3.034 -14.653 1.00 97.75 186 LEU A N 1
ATOM 1450 C CA . LEU A 1 186 ? 2.659 -1.930 -15.533 1.00 97.75 186 LEU A CA 1
ATOM 1451 C C . LEU A 1 186 ? 1.862 -0.660 -15.221 1.00 97.75 186 LEU A C 1
ATOM 1453 O O . LEU A 1 186 ? 2.447 0.409 -15.086 1.00 97.75 186 LEU A O 1
ATOM 1457 N N . HIS A 1 187 ? 0.541 -0.782 -15.061 1.00 96.94 187 HIS A N 1
ATOM 1458 C CA . HIS A 1 187 ? -0.310 0.348 -14.701 1.00 96.94 187 HIS A CA 1
ATOM 1459 C C . HIS A 1 187 ? 0.138 1.018 -13.395 1.00 96.94 187 HIS A C 1
ATOM 1461 O O . HIS A 1 187 ? 0.260 2.239 -13.354 1.00 96.94 187 HIS A O 1
ATOM 1467 N N . MET A 1 188 ? 0.444 0.227 -12.361 1.00 97.56 188 MET A N 1
ATOM 1468 C CA . MET A 1 188 ? 0.944 0.751 -11.088 1.00 97.56 188 MET A CA 1
ATOM 1469 C C . MET A 1 188 ? 2.271 1.501 -11.261 1.00 97.56 188 MET A C 1
ATOM 1471 O O . MET A 1 188 ? 2.409 2.597 -10.731 1.00 97.56 188 MET A O 1
ATOM 1475 N N . VAL A 1 189 ? 3.223 0.969 -12.036 1.00 97.25 189 VAL A N 1
ATOM 1476 C CA . VAL A 1 189 ? 4.493 1.668 -12.304 1.00 97.25 189 VAL A CA 1
ATOM 1477 C C . VAL A 1 189 ? 4.249 2.993 -13.026 1.00 97.25 189 VAL A C 1
ATOM 1479 O O . VAL A 1 189 ? 4.711 4.028 -12.557 1.00 97.25 189 VAL A O 1
ATOM 1482 N N . ASN A 1 190 ? 3.473 2.981 -14.112 1.00 96.00 190 ASN A N 1
ATOM 1483 C CA . ASN A 1 190 ? 3.210 4.177 -14.918 1.00 96.00 190 ASN A CA 1
ATOM 1484 C C . ASN A 1 190 ? 2.456 5.266 -14.148 1.00 96.00 190 ASN A C 1
ATOM 1486 O O . ASN A 1 190 ? 2.567 6.440 -14.481 1.00 96.00 190 ASN A O 1
ATOM 1490 N N . LEU A 1 191 ? 1.683 4.886 -13.133 1.00 96.31 191 LEU A N 1
ATOM 1491 C CA . LEU A 1 191 ? 0.945 5.827 -12.305 1.00 96.31 191 LEU A CA 1
ATOM 1492 C C . LEU A 1 191 ? 1.813 6.409 -11.180 1.00 96.31 191 LEU A C 1
ATOM 1494 O O . LEU A 1 191 ? 1.846 7.620 -10.971 1.00 96.31 191 LEU A O 1
ATOM 1498 N N . TRP A 1 192 ? 2.530 5.550 -10.455 1.00 96.88 192 TRP A N 1
ATOM 1499 C CA . TRP A 1 192 ? 3.241 5.952 -9.241 1.00 96.88 192 TRP A CA 1
ATOM 1500 C C . TRP A 1 192 ? 4.612 6.566 -9.506 1.00 96.88 192 TRP A C 1
ATOM 1502 O O . TRP A 1 192 ? 5.055 7.408 -8.731 1.00 96.88 192 TRP A O 1
ATOM 1512 N N . LEU A 1 193 ? 5.277 6.198 -10.599 1.00 94.31 193 LEU A N 1
ATOM 1513 C CA . LEU A 1 193 ? 6.605 6.709 -10.933 1.00 94.31 193 LEU A CA 1
ATOM 1514 C C . LEU A 1 193 ? 6.583 8.223 -11.249 1.00 94.31 193 LEU A C 1
ATOM 1516 O O . LEU A 1 193 ? 7.393 8.946 -10.658 1.00 94.31 193 LEU A O 1
ATOM 1520 N N . PRO A 1 194 ? 5.656 8.759 -12.074 1.00 92.44 194 PRO A N 1
ATOM 1521 C CA . PRO A 1 194 ? 5.528 10.206 -12.269 1.00 92.44 194 PRO A CA 1
ATOM 1522 C C . PRO A 1 194 ? 5.088 10.949 -11.002 1.00 92.44 194 PRO A C 1
ATOM 1524 O O . PRO A 1 194 ? 5.659 11.992 -10.679 1.00 92.44 194 PRO A O 1
ATOM 1527 N N . PHE A 1 195 ? 4.122 10.398 -10.258 1.00 93.75 195 PHE A N 1
ATOM 1528 C CA . PHE A 1 195 ? 3.608 11.024 -9.038 1.00 93.75 195 PHE A CA 1
ATOM 1529 C C . PHE A 1 195 ? 4.673 11.110 -7.937 1.00 93.75 195 PHE A C 1
ATOM 1531 O O . PHE A 1 195 ? 4.864 12.159 -7.329 1.00 93.75 195 PHE A O 1
ATOM 1538 N N . ALA A 1 196 ? 5.434 10.037 -7.704 1.00 94.19 196 ALA A N 1
ATOM 1539 C CA . ALA A 1 196 ? 6.503 10.035 -6.708 1.00 94.19 196 ALA A CA 1
ATOM 1540 C C . ALA A 1 196 ? 7.608 11.044 -7.060 1.00 94.19 196 ALA A C 1
ATOM 1542 O O . ALA A 1 196 ? 8.121 11.7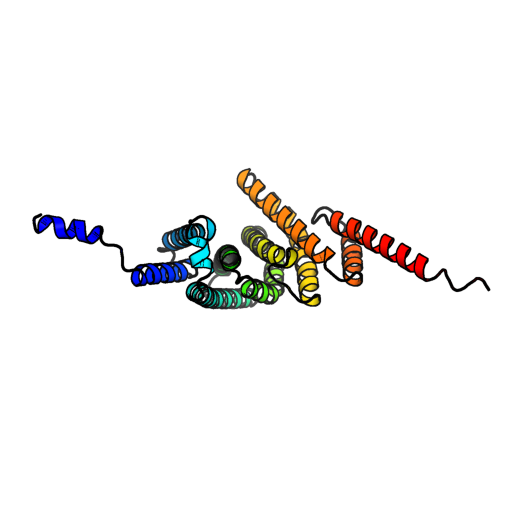39 -6.182 1.00 94.19 196 ALA A O 1
ATOM 1543 N N . ARG A 1 197 ? 7.932 11.181 -8.352 1.00 91.38 197 ARG A N 1
ATOM 1544 C CA . ARG A 1 197 ? 8.898 12.171 -8.841 1.00 91.38 197 ARG A CA 1
ATOM 1545 C C . ARG A 1 197 ? 8.442 13.608 -8.588 1.00 91.38 197 ARG A C 1
ATOM 1547 O O . ARG A 1 197 ? 9.268 14.435 -8.212 1.00 91.38 197 ARG A O 1
ATOM 1554 N N . SER A 1 198 ? 7.162 13.917 -8.802 1.00 90.00 198 SER A N 1
ATOM 1555 C CA . SER A 1 198 ? 6.631 15.266 -8.570 1.00 90.00 198 SER A CA 1
ATOM 1556 C C . SER A 1 198 ? 6.449 15.572 -7.079 1.00 90.00 198 SER A C 1
ATOM 1558 O O . SER A 1 198 ? 6.713 16.693 -6.646 1.00 90.00 198 SER A O 1
ATOM 1560 N N . ALA A 1 199 ? 6.053 14.578 -6.280 1.00 91.06 199 ALA A N 1
ATOM 1561 C CA . ALA A 1 199 ? 5.773 14.741 -4.858 1.00 91.06 199 ALA A CA 1
ATOM 1562 C C . ALA A 1 199 ? 7.040 14.853 -3.996 1.00 91.06 199 ALA A C 1
ATOM 1564 O O . ALA A 1 199 ? 7.075 15.664 -3.068 1.00 91.06 199 ALA A O 1
ATOM 1565 N N . LYS A 1 200 ? 8.092 14.080 -4.303 1.00 92.25 200 LYS A N 1
ATOM 1566 C CA . LYS A 1 200 ? 9.319 14.013 -3.495 1.00 92.25 200 LYS A CA 1
ATOM 1567 C C . LYS A 1 200 ? 9.945 15.368 -3.145 1.00 92.25 200 LYS A C 1
ATOM 1569 O O . LYS A 1 200 ? 10.102 15.625 -1.953 1.00 92.25 200 LYS A O 1
ATOM 1574 N N . PRO A 1 201 ? 10.269 16.263 -4.100 1.00 90.31 201 PRO A N 1
ATOM 1575 C CA . PRO A 1 201 ? 10.913 17.535 -3.764 1.00 90.31 201 PRO A CA 1
ATOM 1576 C C . PRO A 1 201 ? 10.038 18.438 -2.881 1.00 90.31 201 PRO A C 1
ATOM 1578 O O . PRO A 1 201 ? 10.564 19.205 -2.081 1.00 90.31 201 PRO A O 1
ATOM 1581 N N . ILE A 1 202 ? 8.710 18.340 -3.003 1.00 89.94 202 ILE A N 1
ATOM 1582 C CA . ILE A 1 202 ? 7.755 19.133 -2.217 1.00 89.94 202 ILE A CA 1
ATOM 1583 C C . ILE A 1 202 ? 7.711 18.625 -0.769 1.00 89.94 202 ILE A C 1
ATOM 1585 O O . ILE A 1 202 ? 7.729 19.415 0.171 1.00 89.94 202 ILE A O 1
ATOM 1589 N N . ILE A 1 203 ? 7.674 17.303 -0.593 1.00 90.69 203 ILE A N 1
ATOM 1590 C CA . ILE A 1 203 ? 7.603 16.643 0.718 1.00 90.69 203 ILE A CA 1
ATOM 1591 C C . ILE A 1 203 ? 8.933 16.753 1.475 1.00 90.69 203 ILE A C 1
ATOM 1593 O O . ILE A 1 203 ? 8.941 16.977 2.689 1.00 90.69 203 ILE A O 1
ATOM 1597 N N . ASP A 1 204 ? 10.059 16.610 0.775 1.00 89.69 204 ASP A N 1
ATOM 1598 C CA . ASP A 1 204 ? 11.388 16.686 1.386 1.00 89.69 204 ASP A CA 1
ATOM 1599 C C . ASP A 1 204 ? 11.701 18.112 1.880 1.00 89.69 204 ASP A C 1
ATOM 1601 O O . ASP A 1 204 ? 12.444 18.278 2.843 1.00 89.69 204 ASP A O 1
ATOM 1605 N N . ALA A 1 205 ? 11.079 19.143 1.297 1.00 86.88 205 ALA A N 1
ATOM 1606 C CA . ALA A 1 205 ? 11.237 20.535 1.724 1.00 86.88 205 ALA A CA 1
ATOM 1607 C C . ALA A 1 205 ? 10.421 20.919 2.979 1.00 86.88 205 ALA A C 1
ATOM 1609 O O . ALA A 1 205 ? 10.591 22.023 3.494 1.00 86.88 205 ALA A O 1
ATOM 1610 N N . SER A 1 206 ? 9.510 20.061 3.460 1.00 81.44 206 SER A N 1
ATOM 1611 C CA . SER A 1 206 ? 8.476 20.457 4.431 1.00 81.44 206 SER A CA 1
ATOM 1612 C C . SER A 1 206 ? 8.881 20.399 5.907 1.00 81.44 206 SER A C 1
ATOM 1614 O O . SER A 1 206 ? 8.159 20.939 6.740 1.00 81.44 206 SER A O 1
ATOM 1616 N N . SER A 1 207 ? 9.999 19.750 6.251 1.00 74.19 207 SER A N 1
ATOM 1617 C CA . SER A 1 207 ? 10.438 19.602 7.645 1.00 74.19 207 SER A CA 1
ATOM 1618 C C . SER A 1 207 ? 11.958 19.569 7.773 1.00 74.19 207 SER A C 1
ATOM 1620 O O . SER A 1 207 ? 12.655 18.954 6.963 1.00 74.19 207 SER A O 1
ATOM 1622 N N . ASN A 1 208 ? 12.455 20.224 8.824 1.00 74.50 208 ASN A N 1
ATOM 1623 C CA . ASN A 1 208 ? 13.865 20.230 9.216 1.00 74.50 208 ASN A CA 1
ATOM 1624 C C . ASN A 1 208 ? 14.163 19.249 10.360 1.00 74.50 208 ASN A C 1
ATOM 1626 O O . ASN A 1 208 ? 15.305 19.195 10.817 1.00 74.50 208 ASN A O 1
ATOM 1630 N N . ASP A 1 209 ? 13.155 18.522 10.851 1.00 87.25 209 ASP A N 1
ATOM 1631 C CA . ASP A 1 209 ? 13.352 17.535 11.907 1.00 87.25 209 ASP A CA 1
ATOM 1632 C C . ASP A 1 209 ? 14.098 16.300 11.379 1.00 87.25 209 ASP A C 1
ATOM 1634 O O . ASP A 1 209 ? 13.798 15.778 10.302 1.00 87.25 209 ASP A O 1
ATOM 1638 N N . ILE A 1 210 ? 15.099 15.844 12.134 1.00 83.44 210 ILE A N 1
ATOM 1639 C CA . ILE A 1 210 ? 16.017 14.784 11.697 1.00 83.44 210 ILE A CA 1
ATOM 1640 C C . ILE A 1 210 ? 15.304 13.426 11.642 1.00 83.44 210 ILE A C 1
ATOM 1642 O O . ILE A 1 210 ? 15.537 12.652 10.708 1.00 83.44 210 ILE A O 1
ATOM 1646 N N . ASP A 1 211 ? 14.434 13.133 12.610 1.00 85.25 211 ASP A N 1
ATOM 1647 C CA . ASP A 1 211 ? 13.751 11.840 12.702 1.00 85.25 211 ASP A CA 1
ATOM 1648 C C . ASP A 1 211 ? 12.652 11.726 11.635 1.00 85.25 211 ASP A C 1
ATOM 1650 O O . ASP A 1 211 ? 12.522 10.691 10.965 1.00 85.25 211 ASP A O 1
ATOM 1654 N N . GLU A 1 212 ? 11.929 12.817 11.374 1.00 84.19 212 GLU A N 1
ATOM 1655 C CA . GLU A 1 212 ? 10.996 12.900 10.246 1.00 84.19 212 GLU A CA 1
ATOM 1656 C C . GLU A 1 212 ? 11.711 12.763 8.894 1.00 84.19 212 GLU A C 1
ATOM 1658 O O . GLU A 1 212 ? 11.245 12.034 8.013 1.00 84.19 212 GLU A O 1
ATOM 1663 N N . GLN A 1 213 ? 12.865 13.415 8.713 1.00 86.00 213 GLN A N 1
ATOM 1664 C CA . GLN A 1 213 ? 13.662 13.294 7.486 1.00 86.00 213 GLN A CA 1
ATOM 1665 C C . GLN A 1 213 ? 14.168 11.869 7.264 1.00 86.00 213 GLN A C 1
ATOM 1667 O O . GLN A 1 213 ? 14.150 11.376 6.131 1.00 86.00 213 GLN A O 1
ATOM 1672 N N . ARG A 1 214 ? 14.590 11.183 8.331 1.00 88.75 214 ARG A N 1
ATOM 1673 C CA . ARG A 1 214 ? 15.000 9.779 8.261 1.00 88.75 214 ARG A CA 1
ATOM 1674 C C . ARG A 1 214 ? 13.840 8.891 7.822 1.00 88.75 214 ARG A C 1
ATOM 1676 O O . ARG A 1 214 ? 13.992 8.128 6.873 1.00 88.75 214 ARG A O 1
ATOM 1683 N N . THR A 1 215 ? 12.676 9.061 8.443 1.00 89.56 215 THR A N 1
ATOM 1684 C CA . THR A 1 215 ? 11.464 8.301 8.107 1.00 89.56 215 THR A CA 1
ATOM 1685 C C . THR A 1 215 ? 11.062 8.510 6.645 1.00 89.56 215 THR A C 1
ATOM 1687 O O . THR A 1 215 ? 10.834 7.545 5.916 1.00 89.56 215 THR A O 1
ATOM 1690 N N . LYS A 1 216 ? 11.057 9.763 6.168 1.00 92.62 216 LYS A N 1
ATOM 1691 C CA . LYS A 1 216 ? 10.818 10.089 4.751 1.00 92.62 216 LYS A CA 1
ATOM 1692 C C . LYS A 1 216 ? 11.839 9.416 3.835 1.00 92.62 216 LYS A C 1
ATOM 1694 O O . LYS A 1 216 ? 11.462 8.828 2.824 1.00 92.62 216 LYS A O 1
ATOM 1699 N N . SER A 1 217 ? 13.127 9.483 4.183 1.00 93.12 217 SER A N 1
ATOM 1700 C CA . SER A 1 217 ? 14.209 8.851 3.418 1.00 93.12 217 SER A CA 1
ATOM 1701 C C . SER A 1 217 ? 13.984 7.349 3.253 1.00 93.12 217 SER A C 1
ATOM 1703 O O . SER A 1 217 ? 14.122 6.832 2.144 1.00 93.12 217 SER A O 1
ATOM 1705 N N . ASP A 1 218 ? 13.598 6.668 4.330 1.00 95.69 218 ASP A N 1
ATOM 1706 C CA . ASP A 1 218 ? 13.353 5.229 4.323 1.00 95.69 218 ASP A CA 1
ATOM 1707 C C . ASP A 1 218 ? 12.128 4.878 3.462 1.00 95.69 218 ASP A C 1
ATOM 1709 O O . ASP A 1 218 ? 12.209 3.975 2.630 1.00 95.69 218 ASP A O 1
ATOM 1713 N N . ILE A 1 219 ? 11.040 5.658 3.541 1.00 96.31 219 ILE A N 1
ATOM 1714 C CA . ILE A 1 219 ? 9.859 5.489 2.672 1.00 96.31 219 ILE A CA 1
ATOM 1715 C C . ILE A 1 219 ? 10.234 5.617 1.188 1.00 96.31 219 ILE A C 1
ATOM 1717 O O . ILE A 1 219 ? 9.810 4.794 0.375 1.00 96.31 219 ILE A O 1
ATOM 1721 N N . TRP A 1 220 ? 11.038 6.620 0.819 1.00 96.62 220 TRP A N 1
ATOM 1722 C CA . TRP A 1 220 ? 11.463 6.816 -0.570 1.00 96.62 220 TRP A CA 1
ATOM 1723 C C . TRP A 1 220 ? 12.351 5.676 -1.079 1.00 96.62 220 TRP A C 1
ATOM 1725 O O . TRP A 1 220 ? 12.135 5.179 -2.181 1.00 96.62 220 TRP A O 1
ATOM 1735 N N . LYS A 1 221 ? 13.313 5.212 -0.275 1.00 96.38 221 LYS A N 1
ATOM 1736 C CA . LYS A 1 221 ? 14.179 4.080 -0.647 1.00 96.38 221 LYS A CA 1
ATOM 1737 C C . LYS A 1 221 ? 13.386 2.792 -0.837 1.00 96.38 221 LYS A C 1
ATOM 1739 O O . LYS A 1 221 ? 13.630 2.058 -1.795 1.00 96.38 221 LYS A O 1
ATOM 1744 N N . THR A 1 222 ? 12.428 2.522 0.050 1.00 98.00 222 THR A N 1
ATOM 1745 C CA . THR A 1 222 ? 11.554 1.349 -0.063 1.00 98.00 222 THR A CA 1
ATOM 1746 C C . THR A 1 222 ? 10.697 1.429 -1.321 1.00 98.00 222 THR A C 1
ATOM 1748 O O . THR A 1 222 ? 10.609 0.450 -2.062 1.00 98.00 222 THR A O 1
ATOM 1751 N N . LEU A 1 223 ? 10.122 2.600 -1.618 1.00 98.25 223 LEU A N 1
ATOM 1752 C CA . LEU A 1 223 ? 9.330 2.809 -2.829 1.00 98.25 223 LEU A CA 1
ATOM 1753 C C . LEU A 1 223 ? 10.156 2.582 -4.101 1.00 98.25 223 LEU A C 1
ATOM 1755 O O . LEU A 1 223 ? 9.711 1.878 -5.006 1.00 98.25 223 LEU A O 1
ATOM 1759 N N . GLU A 1 224 ? 11.358 3.153 -4.165 1.00 97.38 224 GLU A N 1
ATOM 1760 C CA . GLU A 1 224 ? 12.290 2.977 -5.280 1.00 97.38 224 GLU A CA 1
ATOM 1761 C C . GLU A 1 224 ? 12.659 1.502 -5.482 1.00 97.38 224 GLU A C 1
ATOM 1763 O O . GLU A 1 224 ? 12.477 0.965 -6.576 1.00 97.38 224 GLU A O 1
ATOM 1768 N N . SER A 1 225 ? 13.068 0.817 -4.412 1.00 98.06 225 SER A N 1
ATOM 1769 C CA . SER A 1 225 ? 13.440 -0.607 -4.443 1.00 98.06 225 SER A CA 1
ATOM 1770 C C . SER A 1 225 ? 12.282 -1.498 -4.908 1.00 98.06 225 SER A C 1
ATOM 1772 O O . SER A 1 225 ? 12.459 -2.434 -5.699 1.00 98.06 225 SER A O 1
ATOM 1774 N N . ALA A 1 226 ? 11.064 -1.187 -4.462 1.00 98.25 226 ALA A N 1
ATOM 1775 C CA . ALA A 1 226 ? 9.866 -1.904 -4.865 1.00 98.25 226 ALA A CA 1
ATOM 1776 C C . ALA A 1 226 ? 9.519 -1.657 -6.345 1.00 98.25 226 ALA A C 1
ATOM 1778 O O . ALA A 1 226 ? 9.223 -2.610 -7.070 1.00 98.25 226 ALA A O 1
ATOM 1779 N N . LEU A 1 227 ? 9.616 -0.413 -6.830 1.00 97.94 227 LEU A N 1
ATOM 1780 C CA . LEU A 1 227 ? 9.418 -0.083 -8.247 1.00 97.94 227 LEU A CA 1
ATOM 1781 C C . LEU A 1 227 ? 10.450 -0.783 -9.141 1.00 97.94 227 LEU A C 1
ATOM 1783 O O . LEU A 1 227 ? 10.062 -1.389 -10.142 1.00 97.94 227 LEU A O 1
ATOM 1787 N N . ILE A 1 228 ? 11.733 -0.773 -8.758 1.00 97.56 228 ILE A N 1
ATOM 1788 C CA . ILE A 1 228 ? 12.810 -1.516 -9.436 1.00 97.56 228 ILE A CA 1
ATOM 1789 C C . ILE A 1 228 ? 12.441 -2.999 -9.543 1.00 97.56 228 ILE A C 1
ATOM 1791 O O . ILE A 1 228 ? 12.496 -3.580 -10.631 1.00 97.56 228 ILE A O 1
ATOM 1795 N N . SER A 1 229 ? 11.992 -3.599 -8.439 1.00 98.00 229 SER A N 1
ATOM 1796 C CA . SER A 1 229 ? 11.600 -5.012 -8.391 1.00 98.00 229 SER A CA 1
ATOM 1797 C C . SER A 1 229 ? 10.431 -5.324 -9.332 1.00 98.00 229 SER A C 1
ATOM 1799 O O . SER A 1 229 ? 10.467 -6.326 -10.053 1.00 98.00 229 SER A O 1
ATOM 1801 N N . ILE A 1 230 ? 9.422 -4.445 -9.404 1.00 98.00 230 ILE A N 1
ATOM 1802 C CA . ILE A 1 230 ? 8.312 -4.598 -10.355 1.00 98.00 230 ILE A CA 1
ATOM 1803 C C . ILE A 1 230 ? 8.822 -4.512 -11.795 1.00 98.00 230 ILE A C 1
ATOM 1805 O O . ILE A 1 230 ? 8.507 -5.399 -12.591 1.00 98.00 230 ILE A O 1
ATOM 1809 N N . ILE A 1 231 ? 9.612 -3.483 -12.125 1.00 97.50 231 ILE A N 1
ATOM 1810 C CA . ILE A 1 231 ? 10.138 -3.239 -13.478 1.00 97.50 231 ILE A CA 1
ATOM 1811 C C . ILE A 1 231 ? 10.958 -4.437 -13.960 1.00 97.50 231 ILE A C 1
ATOM 1813 O O . ILE A 1 231 ? 10.717 -4.948 -15.054 1.00 97.50 231 ILE A O 1
ATOM 1817 N N . LEU A 1 232 ? 11.855 -4.958 -13.119 1.00 96.25 232 LEU A N 1
ATOM 1818 C CA . LEU A 1 232 ? 12.684 -6.127 -13.426 1.00 96.25 232 LEU A CA 1
ATOM 1819 C C . LEU A 1 232 ? 11.880 -7.396 -13.732 1.00 96.25 232 LEU A C 1
ATOM 1821 O O . LEU A 1 232 ? 12.391 -8.293 -14.415 1.00 96.25 232 LEU A O 1
ATOM 1825 N N . ALA A 1 233 ? 10.650 -7.480 -13.223 1.00 95.94 233 ALA A N 1
ATOM 1826 C CA . ALA A 1 233 ? 9.729 -8.590 -13.422 1.00 95.94 233 ALA A CA 1
ATOM 1827 C C . ALA A 1 233 ? 8.716 -8.353 -14.562 1.00 95.94 233 ALA A C 1
ATOM 1829 O O . ALA A 1 233 ? 7.852 -9.209 -14.800 1.00 95.94 233 ALA A O 1
ATOM 1830 N N . LEU A 1 234 ? 8.751 -7.205 -15.246 1.00 97.12 234 LEU A N 1
ATOM 1831 C CA . LEU A 1 234 ? 7.929 -6.952 -16.433 1.00 97.12 234 LEU A CA 1
ATOM 1832 C C . LEU A 1 234 ? 8.534 -7.621 -17.682 1.00 97.12 234 LEU A C 1
ATOM 1834 O O . LEU A 1 234 ? 9.737 -7.865 -17.737 1.00 97.12 234 LEU A O 1
ATOM 1838 N N . PRO A 1 235 ? 7.733 -7.919 -18.715 1.00 95.50 235 PRO A N 1
ATOM 1839 C CA . PRO A 1 235 ? 8.238 -8.216 -20.052 1.00 95.50 235 PRO A CA 1
ATOM 1840 C C . PRO A 1 235 ? 9.193 -7.146 -20.595 1.00 95.50 235 PRO A C 1
ATOM 1842 O O . PRO A 1 235 ? 9.058 -5.960 -20.297 1.00 95.50 235 PRO A O 1
ATOM 1845 N N . SER A 1 236 ? 10.139 -7.572 -21.437 1.00 92.88 236 SER A N 1
ATOM 1846 C CA . SER A 1 236 ? 11.199 -6.701 -21.967 1.00 92.88 236 SER A CA 1
ATOM 1847 C C . SER A 1 236 ? 10.684 -5.537 -22.815 1.00 92.88 236 SER A C 1
ATOM 1849 O O . SER A 1 236 ? 11.370 -4.523 -22.886 1.00 92.88 236 SER A O 1
ATOM 1851 N N . GLU A 1 237 ? 9.530 -5.683 -23.472 1.00 93.19 237 GLU A N 1
ATOM 1852 C CA . GLU A 1 237 ? 8.896 -4.602 -24.240 1.00 93.19 237 GLU A CA 1
ATOM 1853 C C . GLU A 1 237 ? 8.557 -3.417 -23.326 1.00 93.19 237 GLU A C 1
ATOM 1855 O O . GLU A 1 237 ? 9.032 -2.309 -23.546 1.00 93.19 237 GLU A O 1
ATOM 1860 N N . TYR A 1 238 ? 7.890 -3.683 -22.203 1.00 96.19 238 TYR A N 1
ATOM 1861 C CA . TYR A 1 238 ? 7.520 -2.649 -21.245 1.00 96.19 238 TYR A CA 1
ATOM 1862 C C . TYR A 1 238 ? 8.731 -2.060 -20.519 1.00 96.19 238 TYR A C 1
ATOM 1864 O O . TYR A 1 238 ? 8.746 -0.871 -20.225 1.00 96.19 238 TYR A O 1
ATOM 1872 N N . GLN A 1 239 ? 9.770 -2.860 -20.245 1.00 95.19 239 GLN A N 1
ATOM 1873 C CA . GLN A 1 239 ? 11.014 -2.330 -19.670 1.00 95.19 239 GLN A CA 1
ATOM 1874 C C . GLN A 1 239 ? 11.682 -1.311 -20.607 1.00 95.19 239 GLN A C 1
ATOM 1876 O O . GLN A 1 239 ? 12.192 -0.296 -20.135 1.00 95.19 239 GLN A O 1
ATOM 1881 N N . ALA A 1 240 ? 11.649 -1.550 -21.923 1.00 93.25 240 ALA A N 1
ATOM 1882 C CA . ALA A 1 240 ? 12.196 -0.626 -22.913 1.00 93.25 240 ALA A CA 1
ATOM 1883 C C . ALA A 1 240 ? 11.380 0.675 -23.007 1.00 93.25 240 ALA A C 1
ATOM 1885 O O . ALA A 1 240 ? 11.968 1.756 -23.102 1.00 93.25 240 ALA A O 1
ATOM 1886 N N . ASP A 1 241 ? 10.049 0.585 -22.928 1.00 94.44 241 ASP A N 1
ATOM 1887 C CA . ASP A 1 241 ? 9.171 1.760 -22.921 1.00 94.44 241 ASP A CA 1
ATOM 1888 C C . ASP A 1 241 ? 9.434 2.638 -21.688 1.00 94.44 241 ASP A C 1
ATOM 1890 O O . ASP A 1 241 ? 9.674 3.840 -21.818 1.00 94.44 241 ASP A O 1
ATOM 1894 N N . ILE A 1 242 ? 9.498 2.025 -20.498 1.00 94.81 242 ILE A N 1
ATOM 1895 C CA . ILE A 1 242 ? 9.775 2.729 -19.235 1.00 94.81 242 ILE A CA 1
ATOM 1896 C C . ILE A 1 242 ? 11.177 3.355 -19.258 1.00 94.81 242 ILE A C 1
ATOM 1898 O O . ILE A 1 242 ? 11.340 4.492 -18.818 1.00 94.81 242 ILE A O 1
ATOM 1902 N N . LEU A 1 243 ? 12.190 2.664 -19.799 1.00 92.81 243 LEU A N 1
ATOM 1903 C CA . LEU A 1 243 ? 13.528 3.240 -19.979 1.00 92.81 243 LEU A CA 1
ATOM 1904 C C . LEU A 1 243 ? 13.493 4.483 -20.871 1.00 92.81 243 LEU A C 1
ATOM 1906 O O . LEU A 1 243 ? 14.104 5.498 -20.540 1.00 92.81 243 LEU A O 1
ATOM 1910 N N . SER A 1 244 ? 12.797 4.394 -22.005 1.00 91.62 244 SER A N 1
ATOM 1911 C CA . SER A 1 244 ? 12.704 5.495 -22.967 1.00 91.62 244 SER A CA 1
ATOM 1912 C C . SER A 1 244 ? 12.066 6.726 -22.325 1.00 91.62 244 SER A C 1
ATOM 1914 O O . SER A 1 244 ? 12.567 7.839 -22.484 1.00 91.62 244 SER A O 1
ATOM 1916 N N . GLU A 1 245 ? 11.007 6.525 -21.539 1.00 90.69 245 GLU A N 1
ATOM 1917 C CA . GLU A 1 245 ? 10.367 7.593 -20.775 1.00 90.69 245 GLU A CA 1
ATOM 1918 C C . GLU A 1 245 ? 11.290 8.147 -19.678 1.00 90.69 245 GLU A C 1
ATOM 1920 O O . GLU A 1 245 ? 11.421 9.364 -19.524 1.00 90.69 245 GLU A O 1
ATOM 1925 N N . TRP A 1 246 ? 11.967 7.278 -18.924 1.00 89.56 246 TRP A N 1
ATOM 1926 C CA . TRP A 1 246 ? 12.869 7.679 -17.842 1.00 89.56 246 TRP A CA 1
ATOM 1927 C C . TRP A 1 246 ? 14.040 8.528 -18.352 1.00 89.56 246 TRP A C 1
ATOM 1929 O O . TRP A 1 246 ? 14.300 9.592 -17.793 1.00 89.56 246 TRP A O 1
ATOM 1939 N N . LEU A 1 247 ? 14.674 8.135 -19.462 1.00 87.19 247 LEU A N 1
ATOM 1940 C CA . LEU A 1 247 ? 15.744 8.908 -20.108 1.00 87.19 247 LEU A CA 1
ATOM 1941 C C . LEU A 1 247 ? 15.249 10.219 -20.734 1.00 87.19 247 LEU A C 1
ATOM 1943 O O . LEU A 1 247 ? 15.999 11.191 -20.805 1.00 87.19 247 LEU A O 1
ATOM 1947 N N . GLY A 1 248 ? 13.997 10.256 -21.200 1.00 83.69 248 GLY A N 1
ATOM 1948 C CA . GLY A 1 248 ? 13.383 11.458 -21.770 1.00 83.69 248 GLY A CA 1
ATOM 1949 C C . GLY A 1 248 ? 13.047 12.539 -20.735 1.00 83.69 248 GLY A C 1
ATOM 1950 O O . GLY A 1 248 ? 12.781 13.687 -21.101 1.00 83.69 248 GLY A O 1
ATOM 1951 N N . ASN A 1 249 ? 13.063 12.207 -19.442 1.00 80.00 249 ASN A N 1
ATOM 1952 C CA . ASN A 1 249 ? 12.737 13.140 -18.372 1.00 80.00 249 ASN A CA 1
ATOM 1953 C C . ASN A 1 249 ? 13.934 14.033 -18.002 1.00 80.00 249 ASN A C 1
ATOM 1955 O O . ASN A 1 249 ? 15.034 13.567 -17.733 1.00 80.00 249 ASN A O 1
ATOM 1959 N N . LYS A 1 250 ? 13.698 15.349 -17.903 1.00 66.06 250 LYS A N 1
ATOM 1960 C CA . LYS A 1 250 ? 14.743 16.359 -17.622 1.00 66.06 250 LYS A CA 1
ATOM 1961 C C . LYS A 1 250 ? 15.378 16.255 -16.225 1.00 66.06 250 LYS A C 1
ATOM 1963 O O . LYS A 1 250 ? 16.431 16.841 -16.000 1.00 66.06 250 LYS A O 1
ATOM 1968 N N . HIS A 1 251 ? 14.740 15.542 -15.296 1.00 60.12 251 HIS A N 1
ATOM 1969 C CA . HIS A 1 251 ? 15.147 15.433 -13.892 1.00 60.12 251 HIS A CA 1
ATOM 1970 C C . HIS A 1 251 ? 15.334 13.959 -13.501 1.00 60.12 251 HIS A C 1
ATOM 1972 O O . HIS A 1 251 ? 14.505 13.385 -12.794 1.00 60.12 251 HIS A O 1
ATOM 1978 N N . ILE A 1 252 ? 16.423 13.341 -13.966 1.00 64.81 252 ILE A N 1
ATOM 1979 C CA . ILE A 1 252 ? 16.827 11.965 -13.618 1.00 64.81 252 ILE A CA 1
ATOM 1980 C C . ILE A 1 252 ? 17.407 11.934 -12.186 1.00 64.81 252 ILE A C 1
ATOM 1982 O O . ILE A 1 252 ? 18.564 11.594 -11.982 1.00 64.81 252 ILE A O 1
ATOM 1986 N N . GLN A 1 253 ? 16.652 12.402 -11.188 1.00 75.44 253 GLN A N 1
ATOM 1987 C CA . GLN A 1 253 ? 17.095 12.391 -9.785 1.00 75.44 253 GLN A CA 1
ATOM 1988 C C . GLN A 1 253 ? 16.394 11.313 -8.968 1.00 75.44 253 GLN A C 1
ATOM 1990 O O . GLN A 1 253 ? 17.030 10.661 -8.152 1.00 75.44 253 GLN A O 1
ATOM 1995 N N . TYR A 1 254 ? 15.090 11.130 -9.174 1.00 87.50 254 TYR A N 1
ATOM 1996 C CA . TYR A 1 254 ? 14.312 10.134 -8.450 1.00 87.50 254 TYR A CA 1
ATOM 1997 C C . TYR A 1 254 ? 13.092 9.672 -9.274 1.00 87.50 254 TYR A C 1
ATOM 1999 O O . TYR A 1 254 ? 12.481 10.491 -9.979 1.00 87.50 254 TYR A O 1
ATOM 2007 N N . PRO A 1 255 ? 12.693 8.391 -9.184 1.00 89.88 255 PRO A N 1
ATOM 2008 C CA . PRO A 1 255 ? 13.492 7.286 -8.644 1.00 89.88 255 PRO A CA 1
ATOM 2009 C C . PRO A 1 255 ? 14.725 7.007 -9.518 1.00 89.88 255 PRO A C 1
ATOM 2011 O O . PRO A 1 255 ? 14.682 7.199 -10.743 1.00 89.88 255 PRO A O 1
ATOM 2014 N N . ASP A 1 256 ? 15.819 6.581 -8.890 1.00 92.62 256 ASP A N 1
ATOM 2015 C CA . ASP A 1 256 ? 16.982 6.044 -9.588 1.00 92.62 256 ASP A CA 1
ATOM 2016 C C . ASP A 1 256 ? 16.671 4.615 -10.044 1.00 92.62 256 ASP A C 1
ATOM 2018 O O . ASP A 1 256 ? 16.529 3.692 -9.250 1.00 92.62 256 ASP A O 1
ATOM 2022 N N . LEU A 1 257 ? 16.521 4.438 -11.356 1.00 94.12 257 LEU A N 1
ATOM 2023 C CA . LEU A 1 257 ? 16.196 3.151 -11.973 1.00 94.12 257 LEU A CA 1
ATOM 2024 C C . LEU A 1 257 ? 17.417 2.507 -12.637 1.00 94.12 257 LEU A C 1
ATOM 2026 O O . LEU A 1 257 ? 17.270 1.531 -13.378 1.00 94.12 257 LEU A O 1
ATOM 2030 N N . THR A 1 258 ? 18.618 3.040 -12.388 1.00 92.75 258 THR A N 1
ATOM 2031 C CA . THR A 1 258 ? 19.864 2.582 -13.013 1.00 92.75 258 THR A CA 1
ATOM 2032 C C . THR A 1 258 ? 20.064 1.084 -12.814 1.00 92.75 258 THR A C 1
ATOM 2034 O O . THR A 1 258 ? 20.275 0.368 -13.792 1.00 92.75 258 THR A O 1
ATOM 2037 N N . GLU A 1 259 ? 19.891 0.579 -11.588 1.00 92.50 259 GLU A N 1
ATOM 2038 C CA . GLU A 1 259 ? 20.032 -0.851 -11.284 1.00 92.50 259 GLU A CA 1
ATOM 2039 C C . GLU A 1 259 ? 19.094 -1.717 -12.142 1.00 92.50 259 GLU A C 1
ATOM 2041 O O . GLU A 1 259 ? 19.526 -2.702 -12.754 1.00 92.50 259 GLU A O 1
ATOM 2046 N N . ALA A 1 260 ? 17.815 -1.332 -12.240 1.00 93.25 260 ALA A N 1
ATOM 2047 C CA . ALA A 1 260 ? 16.826 -2.071 -13.019 1.00 93.25 260 ALA A CA 1
ATOM 2048 C C . ALA A 1 260 ? 17.278 -2.219 -14.481 1.00 93.25 260 ALA A C 1
ATOM 2050 O O . ALA A 1 260 ? 17.221 -3.306 -15.070 1.00 93.25 260 ALA A O 1
ATOM 2051 N N . PHE A 1 261 ? 17.775 -1.125 -15.060 1.00 94.06 261 PHE A N 1
ATOM 2052 C CA . PHE A 1 261 ? 18.163 -1.080 -16.463 1.00 94.06 261 PHE A CA 1
ATOM 2053 C C . PHE A 1 261 ? 19.536 -1.688 -16.743 1.00 94.06 261 PHE A C 1
ATOM 2055 O O . PHE A 1 261 ? 19.713 -2.289 -17.805 1.00 94.06 261 PHE A O 1
ATOM 2062 N N . GLU A 1 262 ? 20.484 -1.633 -15.808 1.00 93.81 262 GLU A N 1
ATOM 2063 C CA . GLU A 1 262 ? 21.754 -2.357 -15.910 1.00 93.81 262 GLU A CA 1
ATOM 2064 C C . GLU A 1 262 ? 21.527 -3.871 -15.944 1.00 93.81 262 GLU A C 1
ATOM 2066 O O . GLU A 1 262 ? 22.031 -4.572 -16.833 1.00 93.81 262 GLU A O 1
ATOM 2071 N N . VAL A 1 263 ? 20.700 -4.379 -15.026 1.00 94.19 263 VAL A N 1
ATOM 2072 C CA . VAL A 1 263 ? 20.329 -5.797 -14.968 1.00 94.19 263 VAL A CA 1
ATOM 2073 C C . VAL A 1 263 ? 19.574 -6.210 -16.234 1.00 94.19 263 VAL A C 1
ATOM 2075 O O . VAL A 1 263 ? 19.866 -7.264 -16.812 1.00 94.19 263 VAL A O 1
ATOM 2078 N N . TRP A 1 264 ? 18.638 -5.386 -16.713 1.00 92.94 264 TRP A N 1
ATOM 2079 C CA . TRP A 1 264 ? 17.939 -5.628 -17.977 1.00 92.94 264 TRP A CA 1
ATOM 2080 C C . TRP A 1 264 ? 18.895 -5.675 -19.176 1.00 92.94 264 TRP A C 1
ATOM 2082 O O . TRP A 1 264 ? 18.861 -6.633 -19.956 1.00 92.94 264 TRP A O 1
ATOM 2092 N N . CYS A 1 265 ? 19.801 -4.701 -19.305 1.00 90.38 265 CYS A N 1
ATOM 2093 C CA . CYS A 1 265 ? 20.801 -4.653 -20.372 1.00 90.38 265 CYS A CA 1
ATOM 2094 C C . CYS A 1 265 ? 21.703 -5.890 -20.353 1.00 90.38 265 CYS A C 1
ATOM 2096 O O . CYS A 1 265 ? 21.971 -6.487 -21.402 1.00 90.38 265 CYS A O 1
ATOM 2098 N N . TYR A 1 266 ? 22.142 -6.316 -19.166 1.00 92.38 266 TYR A N 1
ATOM 2099 C CA . TYR A 1 266 ? 22.918 -7.539 -18.996 1.00 92.38 266 TYR A CA 1
ATOM 2100 C C . TYR A 1 266 ? 22.139 -8.775 -19.472 1.00 92.38 266 TYR A C 1
ATOM 2102 O O . TYR A 1 266 ? 22.650 -9.538 -20.300 1.00 92.38 266 TYR A O 1
ATOM 2110 N N . ARG A 1 267 ? 20.887 -8.951 -19.021 1.00 91.81 267 ARG A N 1
ATOM 2111 C CA . ARG A 1 267 ? 20.014 -10.072 -19.423 1.00 91.81 267 ARG A CA 1
ATOM 2112 C C . ARG A 1 267 ? 19.799 -10.100 -20.938 1.00 91.81 267 ARG A C 1
ATOM 2114 O O . ARG A 1 267 ? 19.975 -11.149 -21.560 1.00 91.81 267 ARG A O 1
ATOM 2121 N N . SER A 1 268 ? 19.519 -8.947 -21.541 1.00 88.75 268 SER A N 1
ATOM 2122 C CA . SER A 1 268 ? 19.330 -8.789 -22.988 1.00 88.75 268 SER A CA 1
ATOM 2123 C C . SER A 1 268 ? 20.604 -9.111 -23.780 1.00 88.75 268 SER A C 1
ATOM 2125 O O . SER A 1 268 ? 20.562 -9.836 -24.778 1.00 88.75 268 SER A O 1
ATOM 2127 N N . LYS A 1 269 ? 21.774 -8.662 -23.305 1.00 90.81 269 LYS A N 1
ATOM 2128 C CA . LYS A 1 269 ? 23.079 -8.974 -23.913 1.00 90.81 269 LYS A CA 1
ATOM 2129 C C . LYS A 1 269 ? 23.398 -10.469 -23.853 1.00 90.81 269 LYS A C 1
ATOM 2131 O O . LYS A 1 269 ? 23.880 -11.031 -24.838 1.00 90.81 269 LYS A O 1
ATOM 2136 N N . VAL A 1 270 ? 23.137 -11.121 -22.719 1.00 91.62 270 VAL A N 1
ATOM 2137 C CA . VAL A 1 270 ? 23.340 -12.569 -22.550 1.00 91.62 270 VAL A CA 1
ATOM 2138 C C . VAL A 1 270 ? 22.388 -13.363 -23.446 1.00 91.62 270 VAL A C 1
ATOM 2140 O O . VAL A 1 270 ? 22.833 -14.291 -24.122 1.00 91.62 270 VAL A O 1
ATOM 2143 N N . ALA A 1 271 ? 21.110 -12.980 -23.515 1.00 88.88 271 ALA A N 1
ATOM 2144 C CA . ALA A 1 271 ? 20.131 -13.613 -24.397 1.00 88.88 271 ALA A CA 1
ATOM 2145 C C . ALA A 1 271 ? 20.555 -13.524 -25.872 1.00 88.88 271 ALA A C 1
ATOM 2147 O O . ALA A 1 271 ? 20.584 -14.541 -26.566 1.00 88.88 271 ALA A O 1
ATOM 2148 N N . LYS A 1 272 ? 21.000 -12.344 -26.327 1.00 89.7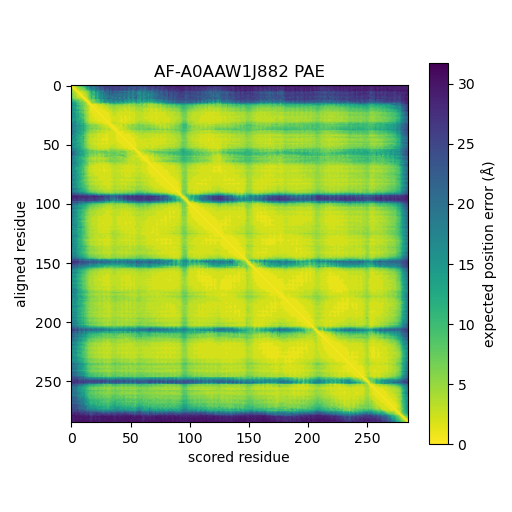5 272 LYS A N 1
ATOM 2149 C CA . LYS A 1 272 ? 21.512 -12.149 -27.693 1.00 89.75 272 LYS A CA 1
ATOM 2150 C C . LYS A 1 272 ? 22.709 -13.051 -28.005 1.00 89.75 272 LYS A C 1
ATOM 2152 O O . LYS A 1 272 ? 22.751 -13.648 -29.077 1.00 89.75 272 LYS A O 1
ATOM 2157 N N . LYS A 1 273 ? 23.666 -13.187 -27.076 1.00 90.25 273 LYS A N 1
ATOM 2158 C CA . LYS A 1 273 ? 24.819 -14.093 -27.244 1.00 90.25 273 LYS A CA 1
ATOM 2159 C C . LYS A 1 273 ? 24.390 -15.555 -27.395 1.00 90.25 273 LYS A C 1
ATOM 2161 O O . LYS A 1 273 ? 24.909 -16.239 -28.268 1.00 90.25 273 LYS A O 1
ATOM 2166 N N . ARG A 1 274 ? 23.434 -16.014 -26.578 1.00 90.31 274 ARG A N 1
ATOM 2167 C CA . ARG A 1 274 ? 22.900 -17.387 -26.637 1.00 90.31 274 ARG A CA 1
ATOM 2168 C C . ARG A 1 274 ? 22.171 -17.668 -27.953 1.00 90.31 274 ARG A C 1
ATOM 2170 O O . ARG A 1 274 ? 22.339 -18.737 -28.526 1.00 90.31 274 ARG A O 1
ATOM 2177 N N . LEU A 1 275 ? 21.402 -16.703 -28.455 1.00 87.31 275 LEU A N 1
ATOM 2178 C CA . LEU A 1 275 ? 20.728 -16.830 -29.749 1.00 87.31 275 LEU A CA 1
ATOM 2179 C C . LEU A 1 275 ? 21.731 -16.875 -30.908 1.00 87.31 275 LEU A C 1
ATOM 2181 O O . LEU A 1 275 ? 21.602 -17.724 -31.783 1.00 87.31 275 LEU A O 1
ATOM 2185 N N . ALA A 1 276 ? 22.765 -16.029 -30.882 1.00 87.31 276 ALA A N 1
ATOM 2186 C CA . ALA A 1 276 ? 23.811 -16.030 -31.905 1.00 87.31 276 ALA A CA 1
ATOM 2187 C C . ALA A 1 276 ? 24.549 -17.380 -31.996 1.00 87.31 276 ALA A C 1
ATOM 2189 O O . ALA A 1 276 ? 24.840 -17.833 -33.097 1.00 87.31 276 ALA A O 1
ATOM 2190 N N . SER A 1 277 ? 24.788 -18.056 -30.864 1.00 77.94 277 SER A N 1
ATOM 2191 C CA . SER A 1 277 ? 25.379 -19.405 -30.852 1.00 77.94 277 SER A CA 1
ATOM 2192 C C . SER A 1 277 ? 24.447 -20.517 -31.350 1.00 77.94 277 SER A C 1
ATOM 2194 O O . SER A 1 277 ? 24.929 -21.582 -31.716 1.00 77.94 277 SER A O 1
ATOM 2196 N N . CYS A 1 278 ? 23.126 -20.303 -31.372 1.00 72.19 278 CYS A N 1
ATOM 2197 C CA . CYS A 1 278 ? 22.169 -21.290 -31.890 1.00 72.19 278 CYS A CA 1
ATOM 2198 C C . CYS A 1 278 ? 21.988 -21.211 -33.413 1.00 72.19 278 CYS A C 1
ATOM 2200 O O . CYS A 1 278 ? 21.585 -22.193 -34.027 1.00 72.19 278 CYS A O 1
ATOM 2202 N N . VAL A 1 279 ? 22.280 -20.062 -34.029 1.00 62.84 279 VAL A N 1
ATOM 2203 C CA . VAL A 1 279 ? 22.126 -19.845 -35.481 1.00 62.84 279 VAL A CA 1
ATOM 2204 C C . VAL A 1 279 ? 23.354 -20.339 -36.271 1.00 62.84 279 VAL A C 1
ATOM 2206 O O . VAL A 1 279 ? 23.306 -20.440 -37.491 1.00 62.84 279 VAL A O 1
ATOM 2209 N N . SER A 1 280 ? 24.446 -20.718 -35.597 1.00 55.72 280 SER A N 1
ATOM 2210 C CA . SER A 1 280 ? 25.725 -21.062 -36.231 1.00 55.72 280 SER A CA 1
ATOM 2211 C C . SER A 1 280 ? 26.030 -22.547 -36.564 1.00 55.72 280 SER A C 1
ATOM 2213 O O . SER A 1 280 ? 27.221 -22.844 -36.648 1.00 55.72 280 SER A O 1
ATOM 2215 N N . PRO A 1 281 ? 25.081 -23.497 -36.776 1.00 52.12 281 PRO A N 1
ATOM 2216 C CA . PRO A 1 281 ? 25.462 -24.822 -37.295 1.00 52.12 281 PRO A CA 1
ATOM 2217 C C . PRO A 1 281 ? 24.877 -25.238 -38.665 1.00 52.12 281 PRO A C 1
ATOM 2219 O O . PRO A 1 281 ? 24.894 -26.429 -38.953 1.00 52.12 281 PRO A O 1
ATOM 2222 N N . PHE A 1 282 ? 24.390 -24.333 -39.530 1.00 51.28 282 PHE A N 1
ATOM 2223 C CA . PHE A 1 282 ? 23.843 -24.733 -40.852 1.00 51.28 282 PHE A CA 1
ATOM 2224 C C . PHE A 1 282 ? 24.531 -24.157 -42.101 1.00 51.28 282 PHE A C 1
ATOM 2226 O O . PHE A 1 282 ? 24.112 -24.472 -43.210 1.00 51.28 282 PHE A O 1
ATOM 2233 N N . GLU A 1 283 ? 25.622 -23.402 -41.969 1.00 49.28 283 GLU A N 1
ATOM 2234 C CA . GLU A 1 283 ? 26.391 -22.903 -43.123 1.00 49.28 283 GLU A CA 1
ATOM 2235 C C . GLU A 1 283 ? 27.815 -23.472 -43.136 1.00 49.28 283 GLU A C 1
ATOM 2237 O O . GLU A 1 283 ? 28.797 -22.752 -42.971 1.00 49.28 283 GLU A O 1
ATOM 2242 N N . SER A 1 284 ? 27.952 -24.794 -43.273 1.00 47.75 284 SER A N 1
ATOM 2243 C CA . SER A 1 284 ? 29.173 -25.425 -43.809 1.00 47.75 284 SER A CA 1
ATOM 2244 C C . SER A 1 284 ? 28.867 -26.859 -44.260 1.00 47.75 284 SER A C 1
ATOM 2246 O O . SER A 1 284 ? 28.973 -27.811 -43.486 1.00 47.75 284 SER A O 1
ATOM 2248 N N . SER A 1 285 ? 28.451 -27.029 -45.512 1.00 40.44 285 SER A N 1
ATOM 2249 C CA . SER A 1 285 ? 28.508 -28.296 -46.258 1.00 40.44 285 SER A CA 1
ATOM 2250 C C . SER A 1 285 ? 28.670 -27.983 -47.735 1.00 40.44 285 SER A C 1
ATOM 2252 O O . SER A 1 285 ? 27.922 -27.102 -48.213 1.00 40.44 285 SER A O 1
#

Radius of gyration: 24.36 Å; Cα contacts (8 Å, |Δi|>4): 204; chains: 1; bounding box: 52×53×101 Å

Mean predicted aligned error: 7.5 Å

pLDDT: mean 88.6, std 11.09, range [40.44, 98.5]

Sequence (285 aa):
MGPSVNPILSRLQPVDPATIFRIFLSALRLAMSSPPPSLRDLKTSAQEQLEYMLTDDDDAPLLAACDKVKLEVRECTKTLFSNFCSLLESLSKEDKTTISKKVKLELLESNLSDLSWVCQISSKLEIMRDVVTFWSEVSNTLIRTLEDETSISETLEIKFKTIEVATKIIEAIGYGTVILPTAKRLHMVNLWLPFARSAKPIIDASSNDIDEQRTKSDIWKTLESALISIILALPSEYQADILSEWLGNKHIQYPDLTEAFEVWCYRSKVAKKRLASCVSPFESS

Nearest PDB structures (foldseek):
  8g9k-assembly1_A  TM=3.538E-01  e=9.582E-02  synthetic construct
  8e0m-assembly2_D  TM=4.424E-01  e=1.140E+00  synthetic construct
  2c63-assembly2_D  TM=2.735E-01  e=1.938E+00  Homo sapiens

Organism: Saponaria officinalis (NCBI:txid3572)

InterPro domains:
  IPR038920 At3g056750-like [PTHR31060] (6-275)
  IPR058039 At3g05675-like, ankyrin-like domain [PF25553] (75-269)

Foldseek 3Di:
DDPVCVVVVVVVPPDDVVVVVVVLLVLLLLLLDDDPPVCVVVNVVSLVVVLCCCPPDPCNVVCLPDVVNVVSLVVSVVVLLVVLVVLLVVLVDPDPDPDDNLVSLVVNLVSLVSLLSSLSNCLSSLNLQVSLVSCLVCLVSLLVSLVPDPDLPSCLSVLLSNLSNLLSSLLCDLVVSDDDDLVSLLSSLVRVQVSCVVNVVSNCPPDPDPVVNVVSVVSQVSSLNSSLSSLLPHPLVSVVVVVVVCVVDPDVPPDPNVVSVVVSVVVVVVVVVVVVVVVPDPPDD